Protein AF-A0A7V0UCJ6-F1 (afdb_monomer)

Solvent-accessible surface area (backbone atoms only — not comparable to full-atom values): 18592 Å² total; per-residue (Å²): 114,66,75,56,53,54,52,49,56,52,47,56,52,48,52,54,54,54,51,64,73,69,59,78,95,81,70,98,73,74,74,57,65,63,52,56,54,50,56,52,50,54,50,54,54,49,58,62,49,56,66,56,53,64,54,56,59,54,64,61,62,73,74,74,85,83,87,88,89,84,84,88,84,89,79,98,82,85,77,78,90,63,94,72,80,76,75,73,81,72,72,75,58,60,76,56,47,54,71,71,66,71,61,54,71,60,28,54,54,46,25,54,48,26,44,49,33,13,51,49,46,47,54,29,58,66,38,85,60,50,24,63,53,42,74,57,59,72,53,38,43,28,45,33,31,21,56,61,20,36,37,42,26,65,59,51,25,42,37,41,31,52,31,40,32,31,29,42,51,97,87,66,48,77,39,41,66,26,32,28,36,39,40,32,48,36,82,40,92,52,73,50,76,48,71,43,37,40,37,38,40,26,54,20,66,63,33,53,52,32,42,55,68,42,43,32,35,26,59,74,66,22,46,66,37,60,43,77,60,44,96,65,67,76,71,52,69,67,60,60,56,67,24,14,24,32,34,39,30,67,90,70,20,57,44,80,78,76,66,56,42,51,26,32,38,33,57,28,41,68,56,31,22,46,54,67,75,43,97,51,55,30,32,49,26,58,73,70,44,77,50,81,75,44,89,42,48,40,53,32,53,51,30,52,50,53,50,43,52,52,30,50,52,53,50,52,53,48,54,52,49,53,53,52,51,53,51,52,52,53,54,66,72,67,63,130

Nearest PDB structures (foldseek):
  6p7l-assembly2_C  TM=3.429E-01  e=2.044E+00  Streptomyces sp. CM020
  2ich-assembly2_B  TM=2.416E-01  e=7.904E+00  Nitrosomonas europaea

pLDDT: mean 71.1, std 20.83, range [28.56, 97.88]

Foldseek 3Di:
DLVVVLVVVLVVLVVQLVVLVPDPDDDPDRPPSNVVSVVVNVVSVVVSVVVVVVVVVVVVVVPPDDDDDDDDDDDDDDDDDDPPPPPPPPPVPPPVCCVVVPQPPLLVVLLVQLLQQLVLLLLLLPDQFQHDALVLLLLFQKKKKFAFWKWADDQKIKIKTKIWMWGADPVRATFFIFIKIKIFIDGDPDHDMDTWMKMKGFREPQQLVCVLVFKGADQPSFPEEFDDGGPPPVPDPPVVNRRRMYMATSPPRTDPPPDSHGMMMGTDQVSVCSNQVDNDTRSCRRPPVPGDHDSSNVSNSVSSVVSNVVSVVVVVVVVVVVVVVVVVVVVVVPDD

Secondary structure (DSSP, 8-state):
-HHHHHHHHHHHHHHHHHHHTTS---SS-TTHHHHHHHHHHHHHHHHHHHHHHHHHHHHHHTTS------------------TTSSSSSSSTHHHHHHHHTT--HHHHHHHHHHHHHHHHHHHHHH-TTTS--HHHHHT-SEEEEEEEEEEEEESEEEEEEEEEEEEB-TTSPBPPPEEEEEEEEEE-S--EEEEEEEEEEE--HHHHHHHHTTEEEBTTTB-EEEPP-STTTTS-HHHHHHSSEEEEETTTBS--S---TTEEEEE-HHHHHHHHSS---HHHHHHH--S---TTTHHHHHHHHHHHHHHHHHHHHHHHHHHHHHHHHHHHTS--

Sequence (336 aa):
MYRRICKSKLSVLTVVLLFCLFVPAATAGDSKCGEEAKAKKDKVAKDCAAMKEDKKDEEAAEAKEKRAPVDADEDIRRGKPSEAEIVAEEVVIEETIVRKLAIPEKAVTEASRARRAAMIIDEATNIRETGIPEDLLNKAKAVAVFPGSTRAAFIWGARWGKGLVSRRDEAGKWLPPSYVNLGGGNFGFQIGVESTDLILVFTGDKAVNALLNGQLTLGGDAAAVAGPVGRYAQIGTDWLLRSGVVAYSRSRGLFAGVALNGAVITIDDSSNRDAYSRHVHGDDILKDAMVDSNIVVQPFLDALNDATQRSQAGAQAKDAADNAADNAAVDANTAP

Radius of gyration: 28.42 Å; Cα contacts (8 Å, |Δi|>4): 502; chains: 1; bounding box: 92×62×76 Å

Mean predicted aligned error: 16.93 Å

Structure (mmCIF, N/CA/C/O backbone):
data_AF-A0A7V0UCJ6-F1
#
_entry.id   AF-A0A7V0UCJ6-F1
#
loop_
_atom_site.group_PDB
_atom_site.id
_atom_site.type_symbol
_atom_site.label_atom_id
_atom_site.label_alt_id
_atom_site.label_comp_id
_atom_site.label_asym_id
_atom_site.label_entity_id
_atom_site.label_seq_id
_atom_site.pdbx_PDB_ins_code
_atom_site.Cartn_x
_atom_site.Cartn_y
_atom_site.Cartn_z
_atom_site.occupancy
_atom_site.B_iso_or_equiv
_atom_site.auth_seq_id
_atom_site.auth_comp_id
_atom_site.auth_asym_id
_atom_site.auth_atom_id
_atom_site.pdbx_PDB_model_num
ATOM 1 N N . MET A 1 1 ? 35.917 -4.597 -4.218 1.00 43.78 1 MET A N 1
ATOM 2 C CA . MET A 1 1 ? 34.895 -3.543 -4.020 1.00 43.78 1 MET A CA 1
ATOM 3 C C . MET A 1 1 ? 35.287 -2.165 -4.600 1.00 43.78 1 MET A C 1
ATOM 5 O O . MET A 1 1 ? 34.634 -1.702 -5.529 1.00 43.78 1 MET A O 1
ATOM 9 N N . TYR A 1 2 ? 36.393 -1.534 -4.178 1.00 43.69 2 TYR A N 1
ATOM 10 C CA . TYR A 1 2 ? 36.747 -0.134 -4.525 1.00 43.69 2 TYR A CA 1
ATOM 11 C C . TYR A 1 2 ? 36.938 0.195 -6.017 1.00 43.69 2 TYR A C 1
ATOM 13 O O . TYR A 1 2 ? 36.454 1.219 -6.502 1.00 43.69 2 TYR A O 1
ATOM 21 N N . ARG A 1 3 ? 37.554 -0.704 -6.800 1.00 43.75 3 ARG A N 1
ATOM 22 C CA . ARG A 1 3 ? 37.705 -0.524 -8.260 1.00 43.75 3 ARG A CA 1
ATOM 23 C C . ARG A 1 3 ? 36.356 -0.438 -8.989 1.00 43.75 3 ARG A C 1
ATOM 25 O O . ARG A 1 3 ? 36.292 0.193 -10.037 1.00 43.75 3 ARG A O 1
ATOM 32 N N . ARG A 1 4 ? 35.286 -1.041 -8.446 1.00 47.44 4 ARG A N 1
ATOM 33 C CA . ARG A 1 4 ? 33.922 -0.967 -9.005 1.00 47.44 4 ARG A CA 1
ATOM 34 C C . ARG A 1 4 ? 33.200 0.316 -8.588 1.00 47.44 4 ARG A C 1
ATOM 36 O O . ARG A 1 4 ? 32.543 0.917 -9.430 1.00 47.44 4 ARG A O 1
ATOM 43 N N . ILE A 1 5 ? 33.401 0.788 -7.355 1.00 48.09 5 ILE A N 1
ATOM 44 C CA . ILE A 1 5 ? 32.829 2.053 -6.858 1.00 48.09 5 ILE A CA 1
ATOM 45 C C . ILE A 1 5 ? 33.415 3.252 -7.620 1.00 48.09 5 ILE A C 1
ATOM 47 O O . ILE A 1 5 ? 32.655 4.087 -8.109 1.00 48.09 5 ILE A O 1
ATOM 51 N N . CYS A 1 6 ? 34.740 3.301 -7.822 1.00 45.88 6 CYS A N 1
ATOM 52 C CA . CYS A 1 6 ? 35.359 4.364 -8.626 1.00 45.88 6 CYS A CA 1
ATOM 53 C C . CYS A 1 6 ? 34.898 4.306 -10.091 1.00 45.88 6 CYS A C 1
ATOM 55 O O . CYS A 1 6 ? 34.577 5.339 -10.666 1.00 45.88 6 CYS A O 1
ATOM 57 N N . LYS A 1 7 ? 34.797 3.114 -10.698 1.00 51.16 7 LYS A N 1
ATOM 58 C CA . LYS A 1 7 ? 34.399 2.963 -12.112 1.00 51.16 7 LYS A CA 1
ATOM 59 C C . LYS A 1 7 ? 32.921 3.311 -12.353 1.00 51.16 7 LYS A C 1
ATOM 61 O O . LYS A 1 7 ? 32.597 3.877 -13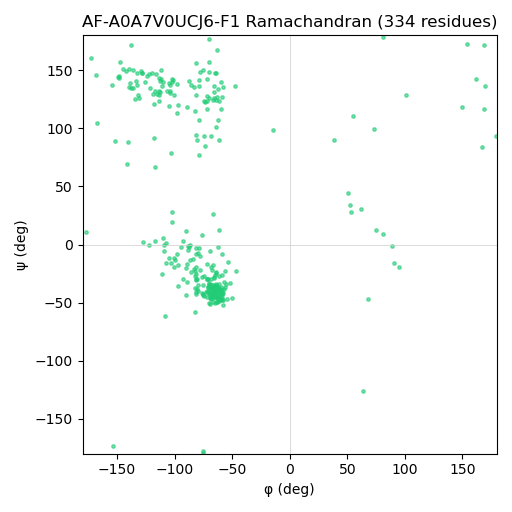.395 1.00 51.16 7 LYS A O 1
ATOM 66 N N . SER A 1 8 ? 32.055 3.036 -11.374 1.00 44.97 8 SER A N 1
ATOM 67 C CA . SER A 1 8 ? 30.639 3.427 -11.383 1.00 44.97 8 SER A CA 1
ATOM 68 C C . SER A 1 8 ? 30.470 4.943 -11.226 1.00 44.97 8 SER A C 1
ATOM 70 O O . SER A 1 8 ? 29.865 5.580 -12.086 1.00 44.97 8 SER A O 1
ATOM 72 N N . LYS A 1 9 ? 31.113 5.560 -10.220 1.00 50.16 9 LYS A N 1
ATOM 73 C CA . LYS A 1 9 ? 31.056 7.020 -10.019 1.00 50.16 9 LYS A CA 1
ATOM 74 C C . LYS A 1 9 ? 31.622 7.802 -11.212 1.00 50.16 9 LYS A C 1
ATOM 76 O O . LYS A 1 9 ? 31.038 8.809 -11.602 1.00 50.16 9 LYS A O 1
ATOM 81 N N . LEU A 1 10 ? 32.700 7.318 -11.839 1.00 53.66 10 LEU A N 1
ATOM 82 C CA . LEU A 1 10 ? 33.272 7.950 -13.034 1.00 53.66 10 LEU A CA 1
ATOM 83 C C . LEU A 1 10 ? 32.374 7.796 -14.271 1.00 53.66 10 LEU A C 1
ATOM 85 O O . LEU A 1 10 ? 32.315 8.712 -15.088 1.00 53.66 10 LEU A O 1
ATOM 89 N N . SER A 1 11 ? 31.661 6.672 -14.403 1.00 50.16 11 SER A N 1
ATOM 90 C CA . SER A 1 11 ? 30.726 6.449 -15.517 1.00 50.16 11 SER A CA 1
ATOM 91 C C . SER A 1 11 ? 29.505 7.358 -15.409 1.00 50.16 11 SER A C 1
ATOM 93 O O . SER A 1 11 ? 29.172 8.030 -16.379 1.00 50.16 11 SER A O 1
ATOM 95 N N . VAL A 1 12 ? 28.900 7.470 -14.221 1.00 48.78 12 VAL A N 1
ATOM 96 C CA . VAL A 1 12 ? 27.753 8.367 -13.980 1.00 48.78 12 VAL A CA 1
ATOM 97 C C . VAL A 1 12 ? 28.132 9.823 -14.256 1.00 48.78 12 VAL A C 1
ATOM 99 O O . VAL A 1 12 ? 27.402 10.540 -14.932 1.00 48.78 12 VAL A O 1
ATOM 102 N N . LEU A 1 13 ? 29.317 10.249 -13.817 1.00 50.31 13 LEU A N 1
ATOM 103 C CA . LEU A 1 13 ? 29.779 11.618 -14.038 1.00 50.31 13 LEU A CA 1
ATOM 104 C C . LEU A 1 13 ? 30.146 11.897 -15.506 1.00 50.31 13 LEU A C 1
ATOM 106 O O . LEU A 1 13 ? 29.987 13.018 -15.981 1.00 50.31 13 LEU A O 1
ATOM 110 N N . THR A 1 14 ? 30.594 10.877 -16.244 1.00 51.72 14 THR A N 1
ATOM 111 C CA . THR A 1 14 ? 30.854 10.980 -17.689 1.00 51.72 14 THR A CA 1
ATOM 112 C C . THR A 1 14 ? 29.552 11.104 -18.479 1.00 51.72 14 THR A C 1
ATOM 114 O O . THR A 1 14 ? 29.507 11.875 -19.430 1.00 51.72 14 THR A O 1
ATOM 117 N N . VAL A 1 15 ? 28.479 10.430 -18.050 1.00 51.50 15 VAL A N 1
ATOM 118 C CA . VAL A 1 15 ? 27.135 10.569 -18.638 1.00 51.50 15 VAL A CA 1
ATOM 119 C C . VAL A 1 15 ? 26.554 11.962 -18.375 1.00 51.50 15 VAL A C 1
ATOM 121 O O . VAL A 1 15 ? 26.016 12.566 -19.294 1.00 51.50 15 VAL A O 1
ATOM 124 N N . VAL A 1 16 ? 26.733 12.519 -17.171 1.00 48.59 16 VAL A N 1
ATOM 125 C CA . VAL A 1 16 ? 26.307 13.896 -16.840 1.00 48.59 16 VAL A CA 1
ATOM 126 C C . VAL A 1 16 ? 27.055 14.940 -17.682 1.00 48.59 16 VAL A C 1
ATOM 128 O O . VAL A 1 16 ? 26.439 15.869 -18.197 1.00 48.59 16 VAL A O 1
ATOM 131 N N . LEU A 1 17 ? 28.364 14.758 -17.891 1.00 53.34 17 LEU A N 1
ATOM 132 C CA . LEU A 1 17 ? 29.171 15.606 -18.781 1.00 53.34 17 LEU A CA 1
ATOM 133 C C . LEU A 1 17 ? 28.753 15.483 -20.252 1.00 53.34 17 LEU A C 1
ATOM 135 O O . LEU A 1 17 ? 28.713 16.490 -20.951 1.00 53.34 17 LEU A O 1
ATOM 139 N N . LEU A 1 18 ? 28.408 14.276 -20.714 1.00 51.91 18 LEU A N 1
ATOM 140 C CA . LEU A 1 18 ? 27.882 14.065 -22.066 1.00 51.91 18 LEU A CA 1
ATOM 141 C C . LEU A 1 18 ? 26.520 14.746 -22.255 1.00 51.91 18 LEU A C 1
ATOM 143 O O . LEU A 1 18 ? 26.256 15.304 -23.313 1.00 51.91 18 LEU A O 1
ATOM 147 N N . PHE A 1 19 ? 25.677 14.731 -21.219 1.00 47.88 19 PHE A N 1
ATOM 148 C CA . PHE A 1 19 ? 24.368 15.380 -21.226 1.00 47.88 19 PHE A CA 1
ATOM 149 C C . PHE A 1 19 ? 24.496 16.907 -21.316 1.00 47.88 19 PHE A C 1
ATOM 151 O O . PHE A 1 19 ? 23.769 17.535 -22.077 1.00 47.88 19 PHE A O 1
ATOM 158 N N . CYS A 1 20 ? 25.484 17.498 -20.635 1.00 48.72 20 CYS A N 1
ATOM 159 C CA . CYS A 1 20 ? 25.782 18.934 -20.729 1.00 48.72 20 CYS A CA 1
ATOM 160 C C . CYS A 1 20 ? 26.241 19.369 -22.133 1.00 48.72 20 CYS A C 1
ATOM 162 O O . CYS A 1 20 ? 26.080 20.529 -22.490 1.00 48.72 20 CYS A O 1
ATOM 164 N N . LEU A 1 21 ? 26.798 18.455 -22.937 1.00 50.38 21 LEU A N 1
ATOM 165 C CA . LEU A 1 21 ? 27.220 18.730 -24.318 1.00 50.38 21 LEU A CA 1
ATOM 166 C C . LEU A 1 21 ? 26.073 18.621 -25.339 1.00 50.38 21 LEU A C 1
ATOM 168 O O . LEU A 1 21 ? 26.244 19.039 -26.480 1.00 50.38 21 LEU A O 1
ATOM 172 N N . PHE A 1 22 ? 24.924 18.061 -24.944 1.00 49.31 22 PHE A N 1
ATOM 173 C CA . PHE A 1 22 ? 23.764 17.824 -25.815 1.00 49.31 22 PHE A CA 1
ATOM 174 C C . PHE A 1 22 ? 22.564 18.739 -25.524 1.00 49.31 22 PHE A C 1
ATOM 176 O O . PHE A 1 22 ? 21.553 18.644 -26.220 1.00 49.31 22 PHE A O 1
ATOM 183 N N . VAL A 1 23 ? 22.658 19.640 -24.539 1.00 46.41 23 VAL A N 1
ATOM 184 C CA . VAL A 1 23 ? 21.648 20.685 -24.314 1.00 46.41 23 VAL A CA 1
ATOM 185 C C . VAL A 1 23 ? 21.934 21.853 -25.270 1.00 46.41 23 VAL A C 1
ATOM 187 O O . VAL A 1 23 ? 22.992 22.474 -25.161 1.00 46.41 23 VAL A O 1
ATOM 190 N N . PRO A 1 24 ? 21.047 22.159 -26.238 1.00 40.94 24 PRO A N 1
ATOM 191 C CA . PRO A 1 24 ? 21.245 23.284 -27.142 1.00 40.94 24 PRO A CA 1
ATOM 192 C C . PRO A 1 24 ? 21.186 24.607 -26.373 1.00 40.94 24 PRO A C 1
ATOM 194 O O . PRO A 1 24 ? 20.258 24.853 -25.604 1.00 40.94 24 PRO A O 1
ATOM 197 N N . ALA A 1 25 ? 22.187 25.456 -26.614 1.00 47.81 25 ALA A N 1
ATOM 198 C CA . ALA A 1 25 ? 22.348 26.778 -26.023 1.00 47.81 25 ALA A CA 1
ATOM 199 C C . ALA A 1 25 ? 21.174 27.700 -26.392 1.00 47.81 25 ALA A C 1
ATOM 201 O O . ALA A 1 25 ? 21.195 28.403 -27.401 1.00 47.81 25 ALA A O 1
ATOM 202 N N . ALA A 1 26 ? 20.138 27.697 -25.565 1.00 45.53 26 ALA A N 1
ATOM 203 C CA . ALA A 1 26 ? 19.053 28.659 -25.624 1.00 45.53 26 ALA A CA 1
ATOM 204 C C . ALA A 1 26 ? 18.639 29.022 -24.198 1.00 45.53 26 ALA A C 1
ATOM 206 O O . ALA A 1 26 ? 17.599 28.606 -23.706 1.00 45.53 26 ALA A O 1
ATOM 207 N N . THR A 1 27 ? 19.516 29.738 -23.500 1.00 38.22 27 THR A N 1
ATOM 208 C CA . THR A 1 27 ? 19.249 30.940 -22.689 1.00 38.22 27 THR A CA 1
ATOM 209 C C . THR A 1 27 ? 20.513 31.249 -21.886 1.00 38.22 27 THR A C 1
ATOM 211 O O . THR A 1 27 ? 21.201 30.362 -21.398 1.00 38.22 27 THR A O 1
ATOM 214 N N . ALA A 1 28 ? 20.890 32.523 -21.825 1.00 42.62 28 ALA A N 1
ATOM 215 C CA . ALA A 1 28 ? 22.153 32.969 -21.255 1.00 42.62 28 ALA A CA 1
ATOM 216 C C . ALA A 1 28 ? 22.280 32.622 -19.754 1.00 42.62 28 ALA A C 1
ATOM 218 O O . ALA A 1 28 ? 21.654 33.260 -18.912 1.00 42.62 28 ALA A O 1
ATOM 219 N N . GLY A 1 29 ? 23.130 31.636 -19.437 1.00 51.00 29 GLY A N 1
ATOM 220 C CA . GLY A 1 29 ? 23.554 31.298 -18.069 1.00 51.00 29 GLY A CA 1
ATOM 221 C C . GLY A 1 29 ? 24.602 30.173 -17.936 1.00 51.00 29 GLY A C 1
ATOM 222 O O . GLY A 1 29 ? 24.865 29.723 -16.823 1.00 51.00 29 GLY A O 1
ATOM 223 N N . ASP A 1 30 ? 25.220 29.720 -19.035 1.00 50.44 30 ASP A N 1
ATOM 224 C CA . ASP A 1 30 ? 25.767 28.352 -19.156 1.00 50.44 30 ASP A CA 1
ATOM 225 C C . ASP A 1 30 ? 27.292 28.165 -19.001 1.00 50.44 30 ASP A C 1
ATOM 227 O O . ASP A 1 30 ? 27.827 27.121 -19.369 1.00 50.44 30 ASP A O 1
ATOM 231 N N . SER A 1 31 ? 28.041 29.096 -18.403 1.00 50.34 31 SER A N 1
ATOM 232 C CA . SER A 1 31 ? 29.461 28.816 -18.095 1.00 50.34 31 SER A CA 1
ATOM 233 C C . SER A 1 31 ? 29.667 28.012 -16.802 1.00 50.34 31 SER A C 1
ATOM 235 O O . SER A 1 31 ? 30.707 27.379 -16.633 1.00 50.34 31 SER A O 1
ATOM 237 N N . LYS A 1 32 ? 28.678 27.971 -15.894 1.00 51.75 32 LYS A N 1
ATOM 238 C CA . LYS A 1 32 ? 28.834 27.328 -14.573 1.00 51.75 32 LYS A CA 1
ATOM 239 C C . LYS A 1 32 ? 28.658 25.807 -14.570 1.00 51.75 32 LYS A C 1
ATOM 241 O O . LYS A 1 32 ? 29.294 25.130 -13.767 1.00 51.75 32 LYS A O 1
ATOM 246 N N . CYS A 1 33 ? 27.847 25.249 -15.471 1.00 45.44 33 CYS A N 1
ATOM 247 C CA . CYS A 1 33 ? 27.525 23.816 -15.454 1.00 45.44 33 CYS A CA 1
ATOM 248 C C . CYS A 1 33 ? 28.731 22.933 -15.843 1.00 45.44 33 CYS A C 1
ATOM 250 O O . CYS A 1 33 ? 28.986 21.899 -15.221 1.00 45.44 33 CYS A O 1
ATOM 252 N N . GLY A 1 34 ? 29.534 23.374 -16.818 1.00 50.50 34 GLY A N 1
ATOM 253 C CA . GLY A 1 34 ? 30.745 22.661 -17.240 1.00 50.50 34 GLY A CA 1
ATOM 254 C C . GLY A 1 34 ? 31.884 22.725 -16.218 1.00 50.50 34 GLY A C 1
ATOM 255 O O . GLY A 1 34 ? 32.604 21.742 -16.027 1.00 50.50 34 GLY A O 1
ATOM 256 N N . GLU A 1 35 ? 32.034 23.858 -15.529 1.00 56.31 35 GLU A N 1
ATOM 257 C CA . GLU A 1 35 ? 33.130 24.086 -14.582 1.00 56.31 35 GLU A CA 1
ATOM 258 C C . GLU A 1 35 ? 32.920 23.328 -13.261 1.00 56.31 35 GLU A C 1
ATOM 260 O O . GLU A 1 35 ? 33.832 22.643 -12.787 1.00 56.31 35 GLU A O 1
ATOM 265 N N . GLU A 1 36 ? 31.694 23.326 -12.724 1.00 53.09 36 GLU A N 1
ATOM 266 C CA . GLU A 1 36 ? 31.357 22.558 -11.519 1.00 53.09 36 GLU A CA 1
ATOM 267 C C . GLU A 1 36 ? 31.436 21.041 -11.749 1.00 53.09 36 GLU A C 1
ATOM 269 O O . GLU A 1 36 ? 31.912 20.300 -10.882 1.00 53.09 36 GLU A O 1
ATOM 274 N N . ALA A 1 37 ? 31.030 20.557 -12.929 1.00 53.31 37 ALA A N 1
ATOM 275 C CA . ALA A 1 37 ? 31.122 19.141 -13.280 1.00 53.31 37 ALA A CA 1
ATOM 276 C C . ALA A 1 37 ? 32.580 18.669 -13.425 1.00 53.31 37 ALA A C 1
ATOM 278 O O . ALA A 1 37 ? 32.923 17.560 -12.998 1.00 53.31 37 ALA A O 1
ATOM 279 N N . LYS A 1 38 ? 33.457 19.522 -13.974 1.00 54.66 38 LYS A N 1
ATOM 280 C CA . LYS A 1 38 ? 34.893 19.245 -14.112 1.00 54.66 38 LYS A CA 1
ATOM 281 C C . LYS A 1 38 ? 35.590 19.211 -12.747 1.00 54.66 38 LYS A C 1
ATOM 283 O O . LYS A 1 38 ? 36.269 18.232 -12.443 1.00 54.66 38 LYS A O 1
ATOM 288 N N . ALA A 1 39 ? 35.304 20.179 -11.872 1.00 67.75 39 ALA A N 1
ATOM 289 C CA . ALA A 1 39 ? 35.837 20.211 -10.507 1.00 67.75 39 ALA A CA 1
ATOM 290 C C . ALA A 1 39 ? 35.427 18.977 -9.677 1.00 67.75 39 ALA A C 1
ATOM 292 O O . ALA A 1 39 ? 36.237 18.404 -8.942 1.00 67.75 39 ALA A O 1
ATOM 293 N N . LYS A 1 40 ? 34.179 18.506 -9.826 1.00 53.28 40 LYS A N 1
ATOM 294 C CA . LYS A 1 40 ? 33.693 17.288 -9.151 1.00 53.28 40 LYS A CA 1
ATOM 295 C C . LYS A 1 40 ? 34.383 16.021 -9.662 1.00 53.28 40 LYS A C 1
ATOM 297 O O . LYS A 1 40 ? 34.632 15.110 -8.873 1.00 53.28 40 LYS A O 1
ATOM 302 N N . LYS A 1 41 ? 34.713 15.962 -10.958 1.00 59.19 41 LYS A N 1
ATOM 303 C CA . LYS A 1 41 ? 35.420 14.827 -11.574 1.00 59.19 41 LYS A CA 1
ATOM 304 C C . LYS A 1 41 ? 36.850 14.712 -11.068 1.00 59.19 41 LYS A C 1
ATOM 306 O O . LYS A 1 41 ? 37.272 13.616 -10.700 1.00 59.19 41 LYS A O 1
ATOM 311 N N . ASP A 1 42 ? 37.549 15.838 -10.984 1.00 65.81 42 ASP A N 1
ATOM 312 C CA . ASP A 1 42 ? 38.942 15.881 -10.543 1.00 65.81 42 ASP A CA 1
ATOM 313 C C . ASP A 1 42 ? 39.070 15.540 -9.052 1.00 65.81 42 ASP A C 1
ATOM 315 O O . ASP A 1 42 ? 39.962 14.784 -8.666 1.00 65.81 42 ASP A O 1
ATOM 319 N N . LYS A 1 43 ? 38.117 15.985 -8.218 1.00 58.25 43 LYS A N 1
ATOM 320 C CA . LYS A 1 43 ? 38.051 15.604 -6.798 1.00 58.25 43 LYS A CA 1
ATOM 321 C C . LYS A 1 43 ? 37.858 14.095 -6.610 1.00 58.25 43 LYS A C 1
ATOM 323 O O . LYS A 1 43 ? 38.625 13.462 -5.895 1.00 58.25 43 LYS A O 1
ATOM 328 N N . VAL A 1 44 ? 36.896 13.497 -7.318 1.00 51.22 44 VAL A N 1
ATOM 329 C CA . VAL A 1 44 ? 36.631 12.048 -7.240 1.00 51.22 44 VAL A CA 1
ATOM 330 C C . VAL A 1 44 ? 37.812 11.223 -7.765 1.00 51.22 44 VAL A C 1
ATOM 332 O O . VAL A 1 44 ? 38.106 10.158 -7.224 1.00 51.22 44 VAL A O 1
ATOM 335 N N . ALA A 1 45 ? 38.521 11.702 -8.791 1.00 63.47 45 ALA A N 1
ATOM 336 C CA . ALA A 1 45 ? 39.726 11.044 -9.289 1.00 63.47 45 ALA A CA 1
ATOM 337 C C . ALA A 1 45 ? 40.877 11.082 -8.268 1.00 63.47 45 ALA A C 1
ATOM 339 O O . ALA A 1 45 ? 41.576 10.080 -8.110 1.00 63.47 45 ALA A O 1
ATOM 340 N N . LYS A 1 46 ? 41.037 12.203 -7.553 1.00 61.84 46 LYS A N 1
ATOM 341 C CA . LYS A 1 46 ? 42.072 12.399 -6.530 1.00 61.84 46 LYS A CA 1
ATOM 342 C C . LYS A 1 46 ? 41.811 11.557 -5.277 1.00 61.84 46 LYS A C 1
ATOM 344 O O . LYS A 1 46 ? 42.717 10.865 -4.819 1.00 61.84 46 LYS A O 1
ATOM 349 N N . ASP A 1 47 ? 40.562 11.500 -4.819 1.00 56.19 47 ASP A N 1
ATOM 350 C CA . ASP A 1 47 ? 40.145 10.652 -3.692 1.00 56.19 47 ASP A CA 1
ATOM 351 C C . ASP A 1 47 ? 40.327 9.152 -4.017 1.00 56.19 47 ASP A C 1
ATOM 353 O O . ASP A 1 47 ? 40.758 8.365 -3.179 1.00 56.19 47 ASP A O 1
ATOM 357 N N . CYS A 1 48 ? 40.082 8.746 -5.271 1.00 53.16 48 CYS A N 1
ATOM 358 C CA . CYS A 1 48 ? 40.336 7.379 -5.750 1.00 53.16 48 CYS A CA 1
ATOM 359 C C . CYS A 1 48 ? 41.833 7.038 -5.916 1.00 53.16 48 CYS A C 1
ATOM 361 O O . CYS A 1 48 ? 42.165 5.859 -6.085 1.00 53.16 48 CYS A O 1
ATOM 363 N N . ALA A 1 49 ? 42.721 8.037 -5.950 1.00 61.84 49 ALA A N 1
ATOM 364 C CA . ALA A 1 49 ? 44.167 7.848 -6.051 1.00 61.84 49 ALA A CA 1
ATOM 365 C C . ALA A 1 49 ? 44.819 7.733 -4.666 1.00 61.84 49 ALA A C 1
ATOM 367 O O . ALA A 1 49 ? 45.599 6.807 -4.470 1.00 61.84 49 ALA A O 1
ATOM 368 N N . ALA A 1 50 ? 44.427 8.580 -3.707 1.00 57.41 50 ALA A N 1
ATOM 369 C CA . ALA A 1 50 ? 44.936 8.545 -2.331 1.00 57.41 50 ALA A CA 1
ATOM 370 C C . ALA A 1 50 ? 44.683 7.186 -1.647 1.00 57.41 50 ALA A C 1
ATOM 372 O O . ALA A 1 50 ? 45.600 6.575 -1.115 1.00 57.41 50 ALA A O 1
ATOM 373 N N . MET A 1 51 ? 43.485 6.613 -1.813 1.00 53.31 51 MET A N 1
ATOM 374 C CA . MET A 1 51 ? 43.137 5.310 -1.219 1.00 53.31 51 MET A CA 1
ATOM 375 C C . MET A 1 51 ? 43.876 4.098 -1.825 1.00 53.31 51 MET A C 1
ATOM 377 O O . MET A 1 51 ? 43.680 2.967 -1.382 1.00 53.31 51 MET A O 1
ATOM 381 N N . LYS A 1 52 ? 44.664 4.282 -2.894 1.00 53.59 52 LYS A N 1
ATOM 382 C CA . LYS A 1 52 ? 45.512 3.212 -3.448 1.00 53.59 52 LYS A CA 1
ATOM 383 C C . LYS A 1 52 ? 46.902 3.181 -2.823 1.00 53.59 52 LYS A C 1
ATOM 385 O O . LYS A 1 52 ? 47.557 2.149 -2.954 1.00 53.59 52 LYS A O 1
ATOM 390 N N . GLU A 1 53 ? 47.342 4.276 -2.211 1.00 52.00 53 GLU A N 1
ATOM 391 C CA . GLU A 1 53 ? 48.642 4.344 -1.542 1.00 52.00 53 GLU A CA 1
ATOM 392 C C . GLU A 1 53 ? 48.547 3.734 -0.137 1.00 52.00 53 GLU A C 1
ATOM 394 O O . GLU A 1 53 ? 49.327 2.832 0.151 1.00 52.00 53 GLU A O 1
ATOM 399 N N . ASP A 1 54 ? 47.481 4.023 0.622 1.00 47.62 54 ASP A N 1
ATOM 400 C CA . ASP A 1 54 ? 47.244 3.456 1.967 1.00 47.62 54 ASP A CA 1
ATOM 401 C C . ASP A 1 54 ? 47.238 1.912 1.993 1.00 47.62 54 ASP A C 1
ATOM 403 O O . ASP A 1 54 ? 47.767 1.282 2.904 1.00 47.62 54 ASP A O 1
ATOM 407 N N . LYS A 1 55 ? 46.702 1.270 0.944 1.00 44.97 55 LYS A N 1
ATOM 408 C CA . LYS A 1 55 ? 46.677 -0.200 0.843 1.00 44.97 55 LYS A CA 1
ATOM 409 C C . LYS A 1 55 ? 48.062 -0.800 0.559 1.00 44.97 55 LYS A C 1
ATOM 411 O O . LYS A 1 55 ? 48.339 -1.944 0.917 1.00 44.97 55 LYS A O 1
ATOM 416 N N . LYS A 1 56 ? 48.924 -0.053 -0.133 1.00 41.38 56 LYS A N 1
ATOM 417 C CA . LYS A 1 56 ? 50.253 -0.533 -0.529 1.00 41.38 56 LYS A CA 1
ATOM 418 C C . LYS A 1 56 ? 51.213 -0.560 0.663 1.00 41.38 56 LYS A C 1
ATOM 420 O O . LYS A 1 56 ? 52.121 -1.389 0.677 1.00 41.38 56 LYS A O 1
ATOM 425 N N . ASP A 1 57 ? 50.967 0.295 1.651 1.00 44.09 57 ASP A N 1
ATOM 426 C CA . ASP A 1 57 ? 51.739 0.360 2.890 1.00 44.09 57 ASP A CA 1
ATOM 427 C C . ASP A 1 57 ? 51.304 -0.724 3.896 1.00 44.09 57 ASP A C 1
ATOM 429 O O . ASP A 1 57 ? 52.143 -1.268 4.614 1.00 44.09 57 ASP A O 1
ATOM 433 N N . GLU A 1 58 ? 50.032 -1.138 3.868 1.00 43.88 58 GLU A N 1
ATOM 434 C CA . GLU A 1 58 ? 49.494 -2.230 4.697 1.00 43.88 58 GLU A CA 1
ATOM 435 C C . GLU A 1 58 ? 49.915 -3.627 4.184 1.00 43.88 58 GLU A C 1
ATOM 437 O O . GLU A 1 58 ? 50.408 -4.449 4.955 1.00 43.88 58 GLU A O 1
ATOM 442 N N . GLU A 1 59 ? 49.873 -3.873 2.864 1.00 44.41 59 GLU A N 1
ATOM 443 C CA . GLU A 1 59 ? 50.362 -5.134 2.259 1.00 44.41 59 GLU A CA 1
ATOM 444 C C . GLU A 1 59 ? 51.900 -5.296 2.351 1.00 44.41 59 GLU A C 1
ATOM 446 O O . GLU A 1 59 ? 52.417 -6.412 2.255 1.00 44.41 59 GLU A O 1
ATOM 451 N N . ALA A 1 60 ? 52.657 -4.210 2.563 1.00 43.03 60 ALA A N 1
ATOM 452 C CA . ALA A 1 60 ? 54.109 -4.259 2.762 1.00 43.03 60 ALA A CA 1
ATOM 453 C C . ALA A 1 60 ? 54.520 -4.576 4.216 1.00 43.03 60 ALA A C 1
ATOM 455 O O . ALA A 1 60 ? 55.642 -5.043 4.440 1.00 43.03 60 ALA A O 1
ATOM 456 N N . ALA A 1 61 ? 53.628 -4.356 5.190 1.00 45.44 61 ALA A N 1
ATOM 457 C CA . ALA A 1 61 ? 53.870 -4.639 6.605 1.00 45.44 61 ALA A CA 1
ATOM 458 C C . ALA A 1 61 ? 53.685 -6.131 6.949 1.00 45.44 61 ALA A C 1
ATOM 460 O O . ALA A 1 61 ? 54.467 -6.682 7.723 1.00 45.44 61 ALA A O 1
ATOM 461 N N . GLU A 1 62 ? 52.743 -6.826 6.301 1.00 46.50 62 GLU A N 1
ATOM 462 C CA . GLU A 1 62 ? 52.454 -8.251 6.561 1.00 46.50 62 GLU A CA 1
ATOM 463 C C . GLU A 1 62 ? 53.460 -9.240 5.933 1.00 46.50 62 GLU A C 1
ATOM 465 O O . GLU A 1 62 ? 53.460 -10.431 6.249 1.00 46.50 62 GLU A O 1
ATOM 470 N N . ALA A 1 63 ? 54.370 -8.781 5.069 1.00 43.09 63 ALA A N 1
ATOM 471 C CA . ALA A 1 63 ? 55.307 -9.657 4.359 1.00 43.09 63 ALA A CA 1
ATOM 472 C C . ALA A 1 63 ? 56.618 -9.973 5.119 1.00 43.09 63 ALA A C 1
ATOM 474 O O . ALA A 1 63 ? 57.464 -10.691 4.580 1.00 43.09 63 ALA A O 1
ATOM 475 N N . LYS A 1 64 ? 56.832 -9.455 6.341 1.00 47.12 64 LYS A N 1
ATOM 476 C CA . LYS A 1 64 ? 58.126 -9.575 7.054 1.00 47.12 64 LYS A CA 1
ATOM 477 C C . LYS A 1 64 ? 58.177 -10.506 8.270 1.00 47.12 64 LYS A C 1
ATOM 479 O O . LYS A 1 64 ? 59.282 -10.761 8.741 1.00 47.12 64 LYS A O 1
ATOM 484 N N . GLU A 1 65 ? 57.075 -11.093 8.731 1.00 42.47 65 GLU A N 1
ATOM 485 C CA . GLU A 1 65 ? 57.085 -11.907 9.961 1.00 42.47 65 GLU A CA 1
ATOM 486 C C . GLU A 1 65 ? 56.721 -13.380 9.718 1.00 42.47 65 GLU A C 1
ATOM 488 O O . GLU A 1 65 ? 55.688 -13.883 10.146 1.00 42.47 65 GLU A O 1
ATOM 493 N N . LYS A 1 66 ? 57.592 -14.106 9.003 1.00 43.59 66 LYS A N 1
ATOM 494 C CA . LYS A 1 66 ? 57.585 -15.581 8.974 1.00 43.59 66 LYS A CA 1
ATOM 495 C C . LYS A 1 66 ? 59.010 -16.138 8.986 1.00 43.59 66 LYS A C 1
ATOM 497 O O . LYS A 1 66 ? 59.579 -16.398 7.926 1.00 43.59 66 LYS A O 1
ATOM 502 N N . ARG A 1 67 ? 59.586 -16.353 10.180 1.00 32.91 67 ARG A N 1
ATOM 503 C CA . ARG A 1 67 ? 60.697 -17.308 10.395 1.00 32.91 67 ARG A CA 1
ATOM 504 C C . ARG A 1 67 ? 60.969 -17.595 11.882 1.00 32.91 67 ARG A C 1
ATOM 506 O O . ARG A 1 67 ? 61.605 -16.781 12.535 1.00 32.91 67 ARG A O 1
ATOM 513 N N . ALA A 1 68 ?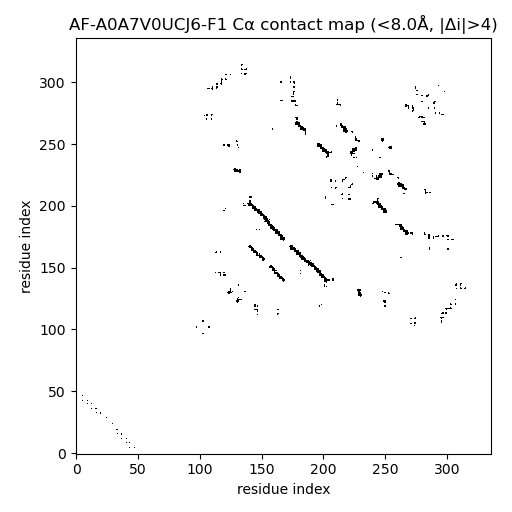 60.548 -18.768 12.365 1.00 32.56 68 ALA A N 1
ATOM 514 C CA . ALA A 1 68 ? 61.348 -19.773 13.102 1.00 32.56 68 ALA A CA 1
ATOM 515 C C . ALA A 1 68 ? 60.427 -20.756 13.877 1.00 32.56 68 ALA A C 1
ATOM 517 O O . ALA A 1 68 ? 59.401 -20.311 14.385 1.00 32.56 68 ALA A O 1
ATOM 518 N N . PRO A 1 69 ? 60.756 -22.062 13.971 1.00 45.31 69 PRO A N 1
ATOM 519 C CA . PRO A 1 69 ? 59.940 -23.071 14.657 1.00 45.31 69 PRO A CA 1
ATOM 520 C C . PRO A 1 69 ? 60.499 -23.423 16.049 1.00 45.31 69 PRO A C 1
ATOM 522 O O . PRO A 1 69 ? 61.716 -23.529 16.181 1.00 45.31 69 PRO A O 1
ATOM 525 N N . VAL A 1 70 ? 59.641 -23.664 17.050 1.00 33.62 70 VAL A N 1
ATOM 526 C CA . VAL A 1 70 ? 59.966 -24.440 18.268 1.00 33.62 70 VAL A CA 1
ATOM 527 C C . VAL A 1 70 ? 58.707 -25.174 18.749 1.00 33.62 70 VAL A C 1
ATOM 529 O O . VAL A 1 70 ? 57.589 -24.701 18.557 1.00 33.62 70 VAL A O 1
ATOM 532 N N . ASP A 1 71 ? 58.955 -26.361 19.287 1.00 28.56 71 ASP A N 1
ATOM 533 C CA . ASP A 1 71 ? 58.080 -27.503 19.513 1.00 28.56 71 ASP A CA 1
ATOM 534 C C . ASP A 1 71 ? 57.004 -27.359 20.606 1.00 28.56 71 ASP A C 1
ATOM 536 O O . ASP A 1 71 ? 56.873 -26.348 21.289 1.00 28.56 71 ASP A O 1
ATOM 540 N N . ALA A 1 72 ? 56.213 -28.428 20.695 1.00 37.44 72 ALA A N 1
ATOM 541 C CA . ALA A 1 72 ? 54.998 -28.626 21.465 1.00 37.44 72 ALA A CA 1
ATOM 542 C C . ALA A 1 72 ? 55.127 -28.567 23.002 1.00 37.44 72 ALA A C 1
ATOM 544 O O . ALA A 1 72 ? 56.200 -28.747 23.572 1.00 37.44 72 ALA A O 1
ATOM 545 N N . ASP A 1 73 ? 53.929 -28.487 23.589 1.00 32.12 73 ASP A N 1
ATOM 546 C CA . ASP A 1 73 ? 53.480 -28.812 24.948 1.00 32.12 73 ASP A CA 1
ATOM 547 C C . ASP A 1 73 ? 53.290 -27.669 25.968 1.00 32.12 73 ASP A C 1
ATOM 549 O O . ASP A 1 73 ? 54.171 -26.858 26.224 1.00 32.12 73 ASP A O 1
ATOM 553 N N . GLU A 1 74 ? 52.087 -27.708 26.563 1.00 37.75 74 GLU A N 1
ATOM 554 C CA . GLU A 1 74 ? 51.672 -27.133 27.853 1.00 37.75 74 GLU A CA 1
ATOM 555 C C . GLU A 1 74 ? 51.491 -25.598 27.982 1.00 37.75 74 GLU A C 1
ATOM 557 O O . GLU A 1 74 ? 52.438 -24.858 28.203 1.00 37.75 74 GLU A O 1
ATOM 562 N N . ASP A 1 75 ? 50.235 -25.113 27.910 1.00 29.70 75 ASP A N 1
ATOM 563 C CA . ASP A 1 75 ? 49.659 -24.238 28.959 1.00 29.70 75 ASP A CA 1
ATOM 564 C C . ASP A 1 75 ? 48.210 -23.788 28.664 1.00 29.70 75 ASP A C 1
ATOM 566 O O . ASP A 1 75 ? 47.912 -22.743 28.077 1.00 29.70 75 ASP A O 1
ATOM 570 N N . ILE A 1 76 ? 47.259 -24.557 29.198 1.00 40.31 76 ILE A N 1
ATOM 571 C CA . ILE A 1 76 ? 45.933 -24.060 29.574 1.00 40.31 76 ILE A CA 1
ATOM 572 C C . ILE A 1 76 ? 46.144 -23.122 30.773 1.00 40.31 76 ILE A C 1
ATOM 574 O O . ILE A 1 76 ? 46.184 -23.613 31.897 1.00 40.31 76 ILE A O 1
ATOM 578 N N . ARG A 1 77 ? 46.299 -21.801 30.558 1.00 44.59 77 ARG A N 1
ATOM 579 C CA . ARG A 1 77 ? 45.968 -20.691 31.501 1.00 44.59 77 ARG A CA 1
ATOM 580 C C . ARG A 1 77 ? 46.568 -19.348 31.055 1.00 44.59 77 ARG A C 1
ATOM 582 O O . ARG A 1 77 ? 47.592 -18.909 31.563 1.00 44.59 77 ARG A O 1
ATOM 589 N N . ARG A 1 78 ? 45.860 -18.659 30.160 1.00 34.06 78 ARG A N 1
ATOM 590 C CA . ARG A 1 78 ? 45.812 -17.192 29.926 1.00 34.06 78 ARG A CA 1
ATOM 591 C C . ARG A 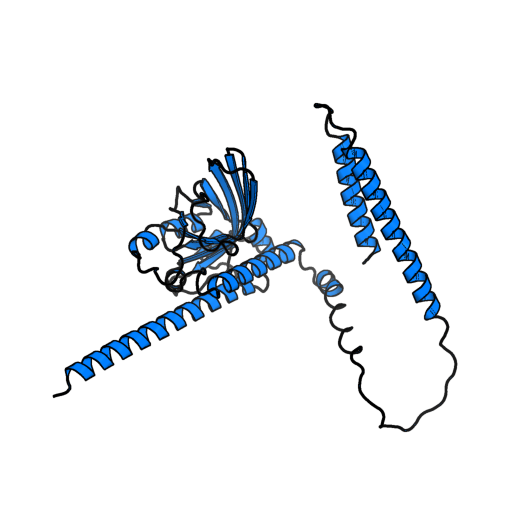1 78 ? 45.064 -17.061 28.599 1.00 34.06 78 ARG A C 1
ATOM 593 O O . ARG A 1 78 ? 45.507 -17.610 27.612 1.00 34.06 78 ARG A O 1
ATOM 600 N N . GLY A 1 79 ? 43.896 -16.466 28.458 1.00 31.59 79 GLY A N 1
ATOM 601 C CA . GLY A 1 79 ? 43.183 -15.475 29.233 1.00 31.59 79 GLY A CA 1
ATOM 602 C C . GLY A 1 79 ? 42.371 -14.712 28.188 1.00 31.59 79 GLY A C 1
ATOM 603 O O . GLY A 1 79 ? 42.977 -14.140 27.300 1.00 31.59 79 GLY A O 1
ATOM 604 N N . LYS A 1 80 ? 41.035 -14.743 28.300 1.00 32.59 80 LYS A N 1
ATOM 605 C CA . LYS A 1 80 ? 40.066 -13.828 27.663 1.00 32.59 80 LYS A CA 1
ATOM 606 C C . LYS A 1 80 ? 40.155 -13.682 26.119 1.00 32.59 80 LYS A C 1
ATOM 608 O O . LYS A 1 80 ? 41.065 -13.008 25.648 1.00 32.59 80 LYS A O 1
ATOM 613 N N . PRO A 1 81 ? 39.186 -14.182 25.321 1.00 32.69 81 PRO A N 1
ATOM 614 C CA . PRO A 1 81 ? 39.082 -13.719 23.939 1.00 32.69 81 PRO A CA 1
ATOM 615 C C . PRO A 1 81 ? 38.796 -12.210 23.956 1.00 32.69 81 PRO A C 1
ATOM 617 O O . PRO A 1 81 ? 37.876 -11.743 24.635 1.00 32.69 81 PRO A O 1
ATOM 620 N N . SER A 1 82 ? 39.659 -11.444 23.294 1.00 40.62 82 SER A N 1
ATOM 621 C CA . SER A 1 82 ? 39.478 -10.018 23.049 1.00 40.62 82 SER A CA 1
ATOM 622 C C . SER A 1 82 ? 38.344 -9.815 22.039 1.00 40.62 82 SER A C 1
ATOM 624 O O . SER A 1 82 ? 38.114 -10.647 21.164 1.00 40.62 82 SER A O 1
ATOM 626 N N . GLU A 1 83 ? 37.624 -8.700 22.168 1.00 41.81 83 GLU A N 1
ATOM 627 C CA . GLU A 1 83 ? 36.378 -8.346 21.459 1.00 41.81 83 GLU A CA 1
ATOM 628 C C . GLU A 1 83 ? 36.488 -8.227 19.917 1.00 41.81 83 GLU A C 1
ATOM 630 O O . GLU A 1 83 ? 35.568 -7.739 19.268 1.00 41.81 83 GLU A O 1
ATOM 635 N N . ALA A 1 84 ? 37.586 -8.677 19.304 1.00 36.38 84 ALA A N 1
ATOM 636 C CA . ALA A 1 84 ? 37.847 -8.561 17.870 1.00 36.38 84 ALA A CA 1
ATOM 637 C C . ALA A 1 84 ? 37.556 -9.842 17.059 1.00 36.38 84 ALA A C 1
ATOM 639 O O . ALA A 1 84 ? 37.457 -9.761 15.837 1.00 36.38 84 ALA A O 1
ATOM 640 N N . GLU A 1 85 ? 37.370 -11.006 17.692 1.00 38.12 85 GLU A N 1
ATOM 641 C CA . GLU A 1 85 ? 37.195 -12.283 16.968 1.00 38.12 85 GLU A CA 1
ATOM 642 C C . GLU A 1 85 ? 35.723 -12.656 16.677 1.00 38.12 85 GLU A C 1
ATOM 644 O O . GLU A 1 85 ? 35.458 -13.701 16.100 1.00 38.12 85 GLU A O 1
ATOM 649 N N . ILE A 1 86 ? 34.747 -11.800 17.023 1.00 34.00 86 ILE A N 1
ATOM 650 C CA . ILE A 1 86 ? 33.306 -12.075 16.798 1.00 34.00 86 ILE A CA 1
ATOM 651 C C . ILE A 1 86 ? 32.713 -11.280 15.614 1.00 34.00 86 ILE A C 1
ATOM 653 O O . ILE A 1 86 ? 31.631 -11.607 15.142 1.00 34.00 86 ILE A O 1
ATOM 657 N N . VAL A 1 87 ? 33.407 -10.282 15.050 1.00 34.25 87 VAL A N 1
ATOM 658 C CA . VAL A 1 87 ? 32.786 -9.362 14.059 1.00 34.25 87 VAL A CA 1
ATOM 659 C C . VAL A 1 87 ? 33.296 -9.534 12.618 1.00 34.25 87 VAL A C 1
ATOM 661 O O . VAL A 1 87 ? 32.912 -8.781 11.727 1.00 34.25 87 VAL A O 1
ATOM 664 N N . ALA A 1 88 ? 34.138 -10.534 12.342 1.00 33.47 88 ALA A N 1
ATOM 665 C CA . ALA A 1 88 ? 34.693 -10.753 10.999 1.00 33.47 88 ALA A CA 1
ATOM 666 C C . ALA A 1 88 ? 33.993 -11.863 10.190 1.00 33.47 88 ALA A C 1
ATOM 668 O O . ALA A 1 88 ? 34.201 -11.949 8.978 1.00 33.47 88 ALA A O 1
ATOM 669 N N . GLU A 1 89 ? 33.133 -12.678 10.810 1.00 35.91 89 GLU A N 1
ATOM 670 C CA . GLU A 1 89 ? 32.498 -13.823 10.135 1.00 35.91 89 GLU A CA 1
ATOM 671 C C . GLU A 1 89 ? 31.109 -13.521 9.533 1.00 35.91 89 GLU A C 1
ATOM 673 O O . GLU A 1 89 ? 30.544 -14.369 8.849 1.00 35.91 89 GLU A O 1
ATOM 678 N N . GLU A 1 90 ? 30.559 -12.307 9.681 1.00 34.41 90 GLU A N 1
ATOM 679 C CA . GLU A 1 90 ? 29.170 -12.038 9.255 1.00 34.41 90 GLU A CA 1
ATOM 680 C C . GLU A 1 90 ? 29.019 -11.325 7.890 1.00 34.41 90 GLU A C 1
ATOM 682 O O . GLU A 1 90 ? 27.977 -11.434 7.249 1.00 34.41 90 GLU A O 1
ATOM 687 N N . VAL A 1 91 ? 30.048 -10.646 7.358 1.00 34.34 91 VAL A N 1
ATOM 688 C CA . VAL A 1 91 ? 29.868 -9.749 6.182 1.00 34.34 91 VAL A CA 1
ATOM 689 C C . VAL A 1 91 ? 30.366 -10.334 4.846 1.00 34.34 91 VAL A C 1
ATOM 691 O O . VAL A 1 91 ? 29.971 -9.877 3.773 1.00 34.34 91 VAL A O 1
ATOM 694 N N . VAL A 1 92 ? 31.179 -11.398 4.849 1.00 35.53 92 VAL A N 1
ATOM 695 C CA . VAL A 1 92 ? 31.684 -12.023 3.598 1.00 35.53 92 VAL A CA 1
ATOM 696 C C . VAL A 1 92 ? 30.655 -12.980 2.959 1.00 35.53 92 VAL A C 1
ATOM 698 O O . VAL A 1 92 ? 30.814 -13.421 1.816 1.00 35.53 92 VAL A O 1
ATOM 701 N N . ILE A 1 93 ? 29.549 -13.254 3.656 1.00 37.22 93 ILE A N 1
ATOM 702 C CA . ILE A 1 93 ? 28.533 -14.225 3.240 1.00 37.22 93 ILE A CA 1
ATOM 703 C C . ILE A 1 93 ? 27.529 -13.623 2.221 1.00 37.22 93 ILE A C 1
ATOM 705 O O . ILE A 1 93 ? 27.003 -14.356 1.383 1.00 37.22 93 ILE A O 1
ATOM 709 N N . GLU A 1 94 ? 27.334 -12.297 2.154 1.00 45.16 94 GLU A N 1
ATOM 710 C CA . GLU A 1 94 ? 26.299 -11.698 1.281 1.00 45.16 94 GLU A CA 1
ATOM 711 C C . GLU A 1 94 ? 26.683 -11.538 -0.210 1.00 45.16 94 GLU A C 1
ATOM 713 O O . GLU A 1 94 ? 25.866 -11.837 -1.084 1.00 45.16 94 GLU A O 1
ATOM 718 N N . GLU A 1 95 ? 27.910 -11.133 -0.574 1.00 45.59 95 GLU A N 1
ATOM 719 C CA . GLU A 1 95 ? 28.231 -10.861 -1.998 1.00 45.59 95 GLU A CA 1
ATOM 720 C C . GLU A 1 95 ? 28.467 -12.134 -2.841 1.00 45.59 95 GLU A C 1
ATOM 722 O O . GLU A 1 95 ? 28.320 -12.112 -4.070 1.00 45.59 95 GLU A O 1
ATOM 727 N N . THR A 1 96 ? 28.802 -13.264 -2.210 1.00 39.06 96 THR A N 1
ATOM 728 C CA . THR A 1 96 ? 29.081 -14.525 -2.924 1.00 39.06 96 THR A CA 1
ATOM 729 C C . THR A 1 96 ? 27.816 -15.361 -3.137 1.00 39.06 96 THR A C 1
ATOM 731 O O . THR A 1 96 ? 27.688 -16.026 -4.168 1.00 39.06 96 THR A O 1
ATOM 734 N N . ILE A 1 97 ? 26.853 -15.294 -2.214 1.00 44.72 97 ILE A N 1
ATOM 735 C CA . ILE A 1 97 ? 25.605 -16.067 -2.271 1.00 44.72 97 ILE A CA 1
ATOM 736 C C . ILE A 1 97 ? 24.666 -15.534 -3.360 1.00 44.72 97 ILE A C 1
ATOM 738 O O . ILE A 1 97 ? 24.191 -16.315 -4.183 1.00 44.72 97 ILE A O 1
ATOM 742 N N . VAL A 1 98 ? 24.480 -14.213 -3.465 1.00 45.31 98 VAL A N 1
ATOM 743 C CA . VAL A 1 98 ? 23.586 -13.604 -4.474 1.00 45.31 98 VAL A CA 1
ATOM 744 C C . VAL A 1 98 ? 24.021 -13.946 -5.905 1.00 45.31 98 VAL A C 1
ATOM 746 O O . VAL A 1 98 ? 23.192 -14.207 -6.775 1.00 45.31 98 VAL A O 1
ATOM 749 N N . ARG A 1 99 ? 25.336 -14.014 -6.151 1.00 43.12 99 ARG A N 1
ATOM 750 C CA . ARG A 1 99 ? 25.900 -14.322 -7.474 1.00 43.12 99 ARG A CA 1
ATOM 751 C C . ARG A 1 99 ? 25.952 -15.821 -7.782 1.00 43.12 99 ARG A C 1
ATOM 753 O O . ARG A 1 99 ? 25.923 -16.182 -8.955 1.00 43.12 99 ARG A O 1
ATOM 760 N N . LYS A 1 100 ? 26.038 -16.681 -6.759 1.00 42.31 100 LYS A N 1
ATOM 761 C CA . LYS A 1 100 ? 26.023 -18.147 -6.909 1.00 42.31 100 LYS A CA 1
ATOM 762 C C . LYS A 1 100 ? 24.609 -18.739 -6.961 1.00 42.31 100 LYS A C 1
ATOM 764 O O . LYS A 1 100 ? 24.452 -19.802 -7.547 1.00 42.31 100 LYS A O 1
ATOM 769 N N . LEU A 1 101 ? 23.597 -18.059 -6.413 1.00 49.50 101 LEU A N 1
ATOM 770 C CA . LEU A 1 101 ? 22.206 -18.537 -6.375 1.00 49.50 101 LEU A CA 1
ATOM 771 C C . LEU A 1 101 ? 21.351 -18.157 -7.597 1.00 49.50 101 LEU A C 1
ATOM 773 O O . LEU A 1 101 ? 20.189 -18.543 -7.649 1.00 49.50 101 LEU A O 1
ATOM 777 N N . ALA A 1 102 ? 21.888 -17.419 -8.576 1.00 55.03 102 ALA A N 1
ATOM 778 C CA . ALA A 1 102 ? 21.141 -16.992 -9.769 1.00 55.03 102 ALA A CA 1
ATOM 779 C C . ALA A 1 102 ? 19.799 -16.288 -9.452 1.00 55.03 102 ALA A C 1
ATOM 781 O O . ALA A 1 102 ? 18.834 -16.412 -10.204 1.00 55.03 102 ALA A O 1
ATOM 782 N N . ILE A 1 103 ? 19.728 -15.534 -8.349 1.00 58.00 103 ILE A N 1
ATOM 783 C CA . ILE A 1 103 ? 18.532 -14.749 -8.023 1.00 58.00 103 ILE A CA 1
ATOM 784 C C . ILE A 1 103 ? 18.499 -13.543 -8.972 1.00 58.00 103 ILE A C 1
ATOM 786 O O . ILE A 1 103 ? 19.468 -12.776 -9.004 1.00 58.00 103 ILE A O 1
ATOM 790 N N . PRO A 1 104 ? 17.429 -13.347 -9.762 1.00 70.75 104 PRO A N 1
ATOM 791 C CA . PRO A 1 104 ? 17.361 -12.220 -10.680 1.00 70.75 104 PRO A CA 1
ATOM 792 C C . PRO A 1 104 ? 17.389 -10.898 -9.898 1.00 70.75 104 PRO A C 1
ATOM 794 O O . PRO A 1 104 ? 16.650 -10.719 -8.933 1.00 70.75 104 PRO A O 1
ATOM 797 N N . GLU A 1 105 ? 18.215 -9.941 -10.336 1.00 75.50 105 GLU A N 1
ATOM 798 C CA . GLU A 1 105 ? 18.370 -8.609 -9.711 1.00 75.50 105 GLU A CA 1
ATOM 799 C C . GLU A 1 105 ? 17.022 -7.893 -9.502 1.00 75.50 105 GLU A C 1
ATOM 801 O O . GLU A 1 105 ? 16.803 -7.193 -8.508 1.00 75.50 105 GLU A O 1
ATOM 806 N N . LYS A 1 106 ? 16.073 -8.130 -10.413 1.00 81.94 106 LYS A N 1
ATOM 807 C CA . LYS A 1 106 ? 14.711 -7.607 -10.309 1.00 81.94 106 LYS A CA 1
ATOM 808 C C . LYS A 1 106 ? 13.964 -8.177 -9.102 1.00 81.94 106 LYS A C 1
ATOM 810 O O . LYS A 1 106 ? 13.410 -7.396 -8.341 1.00 81.94 106 LYS A O 1
ATOM 815 N N . ALA A 1 107 ? 14.054 -9.481 -8.828 1.00 77.31 107 ALA A N 1
ATOM 816 C CA . ALA A 1 107 ? 13.446 -10.078 -7.634 1.00 77.31 107 ALA A CA 1
ATOM 817 C C . ALA A 1 107 ? 14.016 -9.492 -6.332 1.00 77.31 107 ALA A C 1
ATOM 819 O O . ALA A 1 107 ? 13.278 -9.308 -5.368 1.00 77.31 107 ALA A O 1
ATOM 820 N N . VAL A 1 108 ? 15.302 -9.121 -6.300 1.00 79.62 108 VAL A N 1
ATOM 821 C CA . VAL A 1 108 ? 15.906 -8.432 -5.141 1.00 79.62 108 VAL A CA 1
ATOM 822 C C . VAL A 1 108 ? 15.290 -7.040 -4.940 1.00 79.62 108 VAL A C 1
ATOM 824 O O . VAL A 1 108 ? 15.009 -6.626 -3.809 1.00 79.62 108 VAL A O 1
ATOM 827 N N . THR A 1 109 ? 15.035 -6.323 -6.036 1.00 88.06 109 THR A N 1
ATOM 828 C CA . THR A 1 109 ? 14.356 -5.018 -6.015 1.00 88.06 109 THR A CA 1
ATOM 829 C C . THR A 1 109 ? 12.916 -5.147 -5.517 1.00 88.06 109 THR A C 1
ATOM 831 O O . THR A 1 109 ? 12.482 -4.360 -4.668 1.00 88.06 109 THR A O 1
ATOM 834 N N . GLU A 1 110 ? 12.197 -6.161 -5.995 1.00 91.38 110 GLU A N 1
ATOM 835 C CA . GLU A 1 110 ? 10.832 -6.468 -5.572 1.00 91.38 110 GLU A CA 1
ATOM 836 C C . GLU A 1 110 ? 10.777 -6.867 -4.088 1.00 91.38 110 GLU A C 1
ATOM 838 O O . GLU A 1 110 ? 9.962 -6.318 -3.337 1.00 91.38 110 GLU A O 1
ATOM 843 N N . ALA A 1 111 ? 11.721 -7.690 -3.617 1.00 89.69 111 ALA A N 1
ATOM 844 C CA . ALA A 1 111 ? 11.844 -8.082 -2.210 1.00 89.69 111 ALA A CA 1
ATOM 845 C C . ALA A 1 111 ? 12.121 -6.876 -1.300 1.00 89.69 111 ALA A C 1
ATOM 847 O O . ALA A 1 111 ? 11.584 -6.758 -0.199 1.00 89.69 111 ALA A O 1
ATOM 848 N N . SER A 1 112 ? 12.955 -5.943 -1.764 1.00 91.56 112 SER A N 1
ATOM 849 C CA . SER A 1 112 ? 13.266 -4.710 -1.034 1.00 91.56 112 SER A CA 1
ATOM 850 C C . SER A 1 112 ? 12.059 -3.773 -0.946 1.00 91.56 112 SER A C 1
ATOM 852 O O . SER A 1 112 ? 11.937 -2.994 0.000 1.00 91.56 112 SER A O 1
ATOM 854 N N . ARG A 1 113 ? 11.159 -3.805 -1.935 1.00 96.12 113 ARG A N 1
ATOM 855 C CA . ARG A 1 113 ? 9.902 -3.048 -1.893 1.00 96.12 113 ARG A CA 1
ATOM 856 C C . ARG A 1 113 ? 8.903 -3.689 -0.934 1.00 96.12 113 ARG A C 1
ATOM 858 O O . ARG A 1 113 ? 8.337 -2.960 -0.127 1.00 96.12 113 ARG A O 1
ATOM 865 N N . ALA A 1 114 ? 8.758 -5.015 -0.967 1.00 96.00 114 ALA A N 1
ATOM 866 C CA . ALA A 1 114 ? 7.913 -5.763 -0.035 1.00 96.00 114 ALA A CA 1
ATOM 867 C C . ALA A 1 114 ? 8.336 -5.533 1.423 1.00 96.00 114 ALA A C 1
ATOM 869 O O . ALA A 1 114 ? 7.511 -5.150 2.247 1.00 96.00 114 ALA A O 1
ATOM 870 N N . ARG A 1 115 ? 9.640 -5.633 1.722 1.00 95.88 115 ARG A N 1
ATOM 871 C CA . ARG A 1 115 ? 10.188 -5.340 3.059 1.00 95.88 115 ARG A CA 1
ATOM 872 C C . ARG A 1 115 ? 9.941 -3.902 3.508 1.00 95.88 115 ARG A C 1
ATOM 874 O O . ARG A 1 115 ? 9.571 -3.669 4.651 1.00 95.88 115 ARG A O 1
ATOM 881 N N . ARG A 1 116 ? 10.110 -2.919 2.618 1.00 96.19 116 ARG A N 1
ATOM 882 C CA . ARG A 1 116 ? 9.799 -1.517 2.948 1.00 96.19 116 ARG A CA 1
ATOM 883 C C . ARG A 1 116 ? 8.317 -1.302 3.222 1.00 96.19 116 ARG A C 1
ATOM 885 O O . ARG A 1 116 ? 7.984 -0.586 4.157 1.00 96.19 116 ARG A O 1
ATOM 892 N N . ALA A 1 117 ? 7.447 -1.925 2.434 1.00 96.62 117 ALA A N 1
ATOM 893 C CA . ALA A 1 117 ? 6.009 -1.869 2.649 1.00 96.62 117 ALA A CA 1
ATOM 894 C C . ALA A 1 117 ? 5.597 -2.520 3.982 1.00 96.62 117 ALA A C 1
ATOM 896 O O . ALA A 1 117 ? 4.784 -1.942 4.694 1.00 96.62 117 ALA A O 1
ATOM 897 N N . ALA A 1 118 ? 6.215 -3.648 4.350 1.00 96.38 118 ALA A N 1
ATOM 898 C CA . ALA A 1 118 ? 6.036 -4.297 5.649 1.00 96.38 118 ALA A CA 1
ATOM 899 C C . ALA A 1 118 ? 6.395 -3.360 6.813 1.00 96.38 118 ALA A C 1
ATOM 901 O O . ALA A 1 118 ? 5.555 -3.085 7.662 1.00 96.38 118 ALA A O 1
ATOM 902 N N . MET A 1 119 ? 7.589 -2.753 6.776 1.00 93.75 119 MET A N 1
ATOM 903 C CA . MET A 1 119 ? 8.015 -1.784 7.797 1.00 93.75 119 MET A CA 1
ATOM 904 C C . MET A 1 119 ? 7.046 -0.602 7.928 1.00 93.75 119 MET A C 1
ATOM 906 O O . MET A 1 119 ? 6.782 -0.134 9.031 1.00 93.75 119 MET A O 1
ATOM 910 N N . ILE A 1 120 ? 6.500 -0.116 6.808 1.00 92.94 120 ILE A N 1
ATOM 911 C CA . ILE A 1 120 ? 5.512 0.970 6.810 1.00 92.94 120 ILE A CA 1
ATOM 912 C C . ILE A 1 120 ? 4.210 0.538 7.502 1.00 92.94 120 ILE A C 1
ATOM 914 O O . ILE A 1 120 ? 3.635 1.345 8.228 1.00 92.94 120 ILE A O 1
ATOM 918 N N . ILE A 1 121 ? 3.749 -0.701 7.297 1.00 92.62 121 ILE A N 1
ATOM 919 C CA . ILE A 1 121 ? 2.571 -1.252 7.989 1.00 92.62 121 ILE A CA 1
ATOM 920 C C . ILE A 1 121 ? 2.848 -1.359 9.486 1.00 92.62 121 ILE A C 1
ATOM 922 O O . ILE A 1 121 ? 2.057 -0.868 10.290 1.00 92.62 121 ILE A O 1
ATOM 926 N N . ASP A 1 122 ? 3.974 -1.952 9.872 1.00 90.88 122 ASP A N 1
ATOM 927 C CA . ASP A 1 122 ? 4.316 -2.123 11.283 1.00 90.88 122 ASP A CA 1
ATOM 928 C C . ASP A 1 122 ? 4.403 -0.779 12.003 1.00 90.88 122 ASP A C 1
ATOM 930 O O . ASP A 1 122 ? 3.806 -0.597 13.062 1.00 90.88 122 ASP A O 1
ATOM 934 N N . GLU A 1 123 ? 5.069 0.202 11.399 1.00 87.12 123 GLU A N 1
ATOM 935 C CA . GLU A 1 123 ? 5.166 1.549 11.953 1.00 87.12 123 GLU A CA 1
ATOM 936 C C . GLU A 1 123 ? 3.784 2.214 12.044 1.00 87.12 123 GLU A C 1
ATOM 938 O O . GLU A 1 123 ? 3.391 2.686 13.111 1.00 87.12 123 GLU A O 1
ATOM 943 N N . ALA A 1 124 ? 2.995 2.184 10.967 1.00 84.31 124 ALA A N 1
ATOM 944 C CA . ALA A 1 124 ? 1.684 2.829 10.932 1.00 84.31 124 ALA A CA 1
ATOM 945 C C . ALA A 1 124 ? 0.647 2.179 11.859 1.00 84.31 124 ALA A C 1
ATOM 947 O O . ALA A 1 124 ? -0.332 2.829 12.215 1.00 84.31 124 ALA A O 1
ATOM 948 N N . THR A 1 125 ? 0.834 0.919 12.248 1.00 84.06 125 THR A N 1
ATOM 949 C CA . THR A 1 125 ? -0.073 0.210 13.165 1.00 84.06 125 THR A CA 1
ATOM 950 C C . THR A 1 125 ? 0.396 0.227 14.616 1.00 84.06 125 THR A C 1
ATOM 952 O O . THR A 1 125 ? -0.409 0.001 15.513 1.00 84.06 125 THR A O 1
ATOM 955 N N . ASN A 1 126 ? 1.672 0.527 14.875 1.00 82.00 126 ASN A N 1
ATOM 956 C CA . ASN A 1 126 ? 2.206 0.647 16.234 1.00 82.00 126 ASN A CA 1
ATOM 957 C C . ASN A 1 126 ? 2.086 2.066 16.818 1.00 82.00 126 ASN A C 1
ATOM 959 O O . ASN A 1 126 ? 2.172 2.240 18.036 1.00 82.00 126 ASN A O 1
ATOM 963 N N . ILE A 1 127 ? 1.863 3.091 15.990 1.00 73.94 127 ILE A N 1
ATOM 964 C CA . ILE A 1 127 ? 1.691 4.467 16.473 1.00 73.94 127 ILE A CA 1
ATOM 965 C C . ILE A 1 127 ? 0.269 4.664 17.020 1.00 73.94 127 ILE A C 1
ATOM 967 O O . ILE A 1 127 ? -0.696 4.791 16.272 1.00 73.94 127 ILE A O 1
ATOM 971 N N . ARG A 1 128 ? 0.144 4.754 18.349 1.00 60.41 128 ARG A N 1
ATOM 972 C CA . ARG A 1 128 ? -1.153 4.826 19.052 1.00 60.41 128 ARG A CA 1
ATOM 973 C C . ARG A 1 128 ? -1.977 6.092 18.787 1.00 60.41 128 ARG A C 1
ATOM 975 O O . ARG A 1 128 ? -3.196 6.051 18.909 1.00 60.41 128 ARG A O 1
ATOM 982 N N . GLU A 1 129 ? -1.340 7.220 18.472 1.00 60.38 129 GLU A N 1
ATOM 983 C CA . GLU A 1 129 ? -2.034 8.518 18.369 1.00 60.38 129 GLU A CA 1
ATOM 984 C C . GLU A 1 129 ? -2.418 8.899 16.932 1.00 60.38 129 GLU A C 1
ATOM 986 O O . GLU A 1 129 ? -3.475 9.490 16.705 1.00 60.38 129 GLU A O 1
ATOM 991 N N . THR A 1 130 ? -1.579 8.550 15.955 1.00 62.78 130 THR A N 1
ATOM 992 C CA . THR A 1 130 ? -1.709 8.970 14.546 1.00 62.78 130 THR A CA 1
ATOM 993 C C . THR A 1 130 ? -1.688 7.810 13.548 1.00 62.78 130 THR A C 1
ATOM 995 O O . THR A 1 130 ? -1.752 8.050 12.340 1.00 62.78 130 THR A O 1
ATOM 998 N N . GLY A 1 131 ? -1.596 6.571 14.040 1.00 71.00 131 GLY A N 1
ATOM 999 C CA . GLY A 1 131 ? -1.598 5.359 13.231 1.00 71.00 131 GLY A CA 1
ATOM 1000 C C . GLY A 1 131 ? -2.974 4.970 12.692 1.00 71.00 131 GLY A C 1
ATOM 1001 O O . GLY A 1 131 ? -3.976 5.662 12.891 1.00 71.00 131 GLY A O 1
ATOM 1002 N N . ILE A 1 132 ? -3.015 3.844 11.983 1.00 77.38 132 ILE A N 1
ATOM 1003 C CA . ILE A 1 132 ? -4.247 3.292 11.414 1.00 77.38 132 ILE A CA 1
ATOM 1004 C C . ILE A 1 132 ? -5.108 2.738 12.561 1.00 77.38 132 ILE A C 1
ATOM 1006 O O . ILE A 1 132 ? -4.632 1.866 13.288 1.00 77.38 132 ILE A O 1
ATOM 1010 N N . PRO A 1 133 ? -6.365 3.193 12.726 1.00 78.44 133 PRO A N 1
ATOM 1011 C CA . PRO A 1 133 ? -7.247 2.675 13.765 1.00 78.44 133 PRO A CA 1
ATOM 1012 C C . PRO A 1 133 ? -7.483 1.168 13.622 1.00 78.44 133 PRO A C 1
ATOM 1014 O O . PRO A 1 133 ? -7.715 0.674 12.515 1.00 78.44 133 PRO A O 1
ATOM 1017 N N . GLU A 1 134 ? -7.510 0.459 14.749 1.00 81.88 134 GLU A N 1
ATOM 1018 C CA . GLU A 1 134 ? -7.776 -0.987 14.812 1.00 81.88 134 GLU A CA 1
ATOM 1019 C C . GLU A 1 134 ? -9.106 -1.343 14.122 1.00 81.88 134 GLU A C 1
ATOM 1021 O O . GLU A 1 134 ? -9.160 -2.176 13.218 1.00 81.88 134 GLU A O 1
ATOM 1026 N N . ASP A 1 135 ? -10.176 -0.600 14.413 1.00 80.38 135 ASP A N 1
ATOM 1027 C CA . ASP A 1 135 ? -11.489 -0.803 13.785 1.00 80.38 135 ASP A CA 1
ATOM 1028 C C . ASP A 1 135 ? -11.459 -0.716 12.250 1.00 80.38 135 ASP A C 1
ATOM 1030 O O . ASP A 1 135 ? -12.229 -1.397 11.564 1.00 80.38 135 ASP A O 1
ATOM 1034 N N . LEU A 1 136 ? -10.573 0.117 11.693 1.00 83.25 136 LEU A N 1
ATOM 1035 C CA . LEU A 1 136 ? -10.421 0.263 10.250 1.00 83.25 136 LEU A CA 1
ATOM 1036 C C . LEU A 1 136 ? -9.663 -0.928 9.644 1.00 83.25 136 LEU A C 1
ATOM 1038 O O . LEU A 1 136 ? -10.076 -1.435 8.602 1.00 83.25 136 LEU A O 1
ATOM 1042 N N . LEU A 1 137 ? -8.603 -1.410 10.300 1.00 86.94 137 LEU A N 1
ATOM 1043 C CA . LEU A 1 137 ? -7.882 -2.621 9.881 1.00 86.94 137 LEU A CA 1
ATOM 1044 C C . LEU A 1 137 ? -8.742 -3.880 10.011 1.00 86.94 137 LEU A C 1
ATOM 1046 O O . LEU A 1 137 ? -8.668 -4.774 9.166 1.00 86.94 137 LEU A O 1
ATOM 1050 N N . ASN A 1 138 ? -9.594 -3.949 11.033 1.00 86.25 138 ASN A N 1
ATOM 1051 C CA . ASN A 1 138 ? -10.537 -5.049 11.213 1.00 86.25 138 ASN A CA 1
ATOM 1052 C C . ASN A 1 138 ? -11.534 -5.116 10.046 1.00 86.25 138 ASN A C 1
ATOM 1054 O O . ASN A 1 138 ? -11.811 -6.202 9.543 1.00 86.25 138 ASN A O 1
ATOM 1058 N N . LYS A 1 139 ? -11.989 -3.963 9.541 1.00 87.94 139 LYS A N 1
ATOM 1059 C CA . LYS A 1 139 ? -12.922 -3.855 8.403 1.00 87.94 139 LYS A CA 1
ATOM 1060 C C . LYS A 1 139 ? -12.248 -3.838 7.028 1.00 87.94 139 LYS A C 1
ATOM 1062 O O . LYS A 1 139 ? -12.941 -3.763 6.012 1.00 87.94 139 LYS A O 1
ATOM 1067 N N . ALA A 1 140 ? -10.919 -3.878 6.972 1.00 91.75 140 ALA A N 1
ATOM 1068 C CA . ALA A 1 140 ? -10.183 -3.834 5.719 1.00 91.75 140 ALA A CA 1
ATOM 1069 C C . ALA A 1 140 ? -10.445 -5.093 4.878 1.00 91.75 140 ALA A C 1
ATOM 1071 O O . ALA A 1 140 ? -10.236 -6.217 5.329 1.00 91.75 140 ALA A O 1
ATOM 1072 N N . LYS A 1 141 ? -10.865 -4.888 3.629 1.00 94.12 141 LYS A N 1
ATOM 1073 C CA . LYS A 1 141 ? -10.999 -5.915 2.585 1.00 94.12 141 LYS A CA 1
ATOM 1074 C C . LYS A 1 141 ? -9.739 -6.024 1.733 1.00 94.12 141 LYS A C 1
ATOM 1076 O O . LYS A 1 141 ? -9.428 -7.093 1.224 1.00 94.12 141 LYS A O 1
ATOM 1081 N N . ALA A 1 142 ? -9.010 -4.924 1.576 1.00 95.75 142 ALA A N 1
ATOM 1082 C CA . ALA A 1 142 ? -7.679 -4.906 0.984 1.00 95.75 142 ALA A CA 1
ATOM 1083 C C . ALA A 1 142 ? -6.827 -3.808 1.631 1.00 95.75 142 ALA A C 1
ATOM 1085 O O . ALA A 1 142 ? -7.364 -2.840 2.174 1.00 95.75 142 ALA A O 1
ATOM 1086 N N . VAL A 1 143 ? -5.505 -3.942 1.557 1.00 96.50 143 VAL A N 1
ATOM 1087 C CA . VAL A 1 143 ? -4.546 -2.907 1.967 1.00 96.50 143 VAL A CA 1
ATOM 1088 C C . VAL A 1 143 ? -3.474 -2.785 0.897 1.00 96.50 143 VAL A C 1
ATOM 1090 O O . VAL A 1 143 ? -2.831 -3.774 0.546 1.00 96.50 143 VAL A O 1
ATOM 1093 N N . ALA A 1 144 ? -3.277 -1.568 0.388 1.00 96.69 144 ALA A N 1
ATOM 1094 C CA . ALA A 1 144 ? -2.193 -1.237 -0.528 1.00 96.69 144 ALA A CA 1
ATOM 1095 C C . ALA A 1 144 ? -1.195 -0.286 0.128 1.00 96.69 144 ALA A C 1
ATOM 1097 O O . ALA A 1 144 ? -1.581 0.657 0.814 1.00 96.69 144 ALA A O 1
ATOM 1098 N N . VAL A 1 145 ? 0.092 -0.500 -0.124 1.00 96.81 145 VAL A N 1
ATOM 1099 C CA . VAL A 1 145 ? 1.177 0.319 0.417 1.00 96.81 145 VAL A CA 1
ATOM 1100 C C . VAL A 1 145 ? 2.124 0.703 -0.706 1.00 96.81 145 VAL A C 1
ATOM 1102 O O . VAL A 1 145 ? 2.615 -0.155 -1.437 1.00 96.81 145 VAL A O 1
ATOM 1105 N N . PHE A 1 146 ? 2.410 1.998 -0.818 1.00 95.56 146 PHE A N 1
ATOM 1106 C CA . PHE A 1 146 ? 3.316 2.584 -1.802 1.00 95.56 146 PHE A CA 1
ATOM 1107 C C . PHE A 1 146 ? 4.487 3.266 -1.082 1.00 95.56 146 PHE A C 1
ATOM 1109 O O . PHE A 1 146 ? 4.385 4.448 -0.726 1.00 95.56 146 PHE A O 1
ATOM 1116 N N . PRO A 1 147 ? 5.601 2.544 -0.855 1.00 93.69 147 PRO A N 1
ATOM 1117 C CA . PRO A 1 147 ? 6.794 3.109 -0.238 1.00 93.69 147 PRO A CA 1
ATOM 1118 C C . PRO A 1 147 ? 7.397 4.216 -1.108 1.00 93.69 147 PRO A C 1
ATOM 1120 O O . PRO A 1 147 ? 7.689 3.998 -2.285 1.00 93.69 147 PRO A O 1
ATOM 1123 N N . GLY A 1 148 ? 7.619 5.394 -0.527 1.00 89.19 148 GLY A N 1
ATOM 1124 C CA . GLY A 1 148 ? 8.305 6.512 -1.171 1.00 89.19 148 GLY A CA 1
ATOM 1125 C C . GLY A 1 148 ? 7.619 7.055 -2.425 1.00 89.19 148 GLY A C 1
ATOM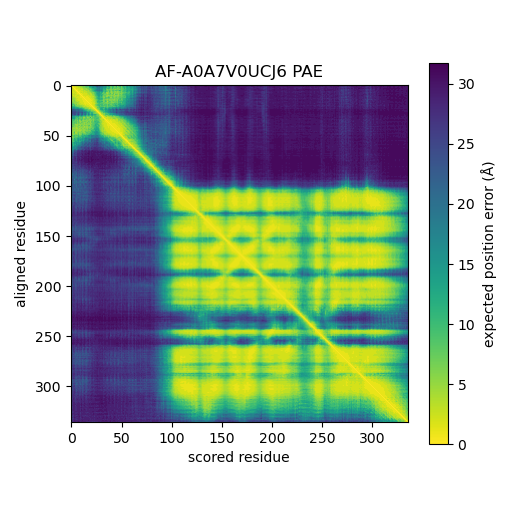 1126 O O . GLY A 1 148 ? 8.310 7.524 -3.327 1.00 89.19 148 GLY A O 1
ATOM 1127 N N . SER A 1 149 ? 6.287 6.986 -2.515 1.00 87.88 149 SER A N 1
ATOM 1128 C CA . SER A 1 149 ? 5.554 7.566 -3.648 1.00 87.88 149 SER A CA 1
ATOM 1129 C C . SER A 1 149 ? 5.841 9.065 -3.786 1.00 87.88 149 SER A C 1
ATOM 1131 O O . SER A 1 149 ? 5.852 9.799 -2.798 1.00 87.88 149 SER A O 1
ATOM 1133 N N . THR A 1 150 ? 6.086 9.522 -5.010 1.00 87.25 150 THR A N 1
ATOM 1134 C CA . THR A 1 150 ? 6.498 10.896 -5.298 1.00 87.25 150 THR A CA 1
ATOM 1135 C C . THR A 1 150 ? 5.329 11.690 -5.857 1.00 87.25 150 THR A C 1
ATOM 1137 O O . THR A 1 150 ? 4.582 11.221 -6.714 1.00 87.25 150 THR A O 1
ATOM 1140 N N . ARG A 1 151 ? 5.186 12.920 -5.376 1.00 84.44 151 ARG A N 1
ATOM 1141 C CA . ARG A 1 151 ? 4.287 13.942 -5.895 1.00 84.44 151 ARG A CA 1
ATOM 1142 C C . ARG A 1 151 ? 5.133 15.119 -6.353 1.00 84.44 151 ARG A C 1
ATOM 1144 O O . ARG A 1 151 ? 5.952 15.613 -5.588 1.00 84.44 151 ARG A O 1
ATOM 1151 N N . ALA A 1 152 ? 4.908 15.593 -7.567 1.00 83.12 152 ALA A N 1
ATOM 1152 C CA . ALA A 1 152 ? 5.459 16.847 -8.061 1.00 83.12 152 ALA A CA 1
ATOM 1153 C C . ALA A 1 152 ? 4.308 17.757 -8.474 1.00 83.12 152 ALA A C 1
ATOM 1155 O O . ALA A 1 152 ? 3.375 17.295 -9.125 1.00 83.12 152 ALA A O 1
ATOM 1156 N N . ALA A 1 153 ? 4.348 19.028 -8.090 1.00 77.38 153 ALA A N 1
ATOM 1157 C CA . ALA A 1 153 ? 3.301 19.979 -8.428 1.00 77.38 153 ALA A CA 1
ATOM 1158 C C . ALA A 1 153 ? 3.868 21.351 -8.806 1.00 77.38 153 ALA A C 1
ATOM 1160 O O . ALA A 1 153 ? 4.767 21.864 -8.141 1.00 77.38 153 ALA A O 1
ATOM 1161 N N . PHE A 1 154 ? 3.331 21.924 -9.886 1.00 77.94 154 PHE A N 1
ATOM 1162 C CA . PHE A 1 154 ? 3.493 23.320 -10.293 1.00 77.94 154 PHE A CA 1
ATOM 1163 C C . PHE A 1 154 ? 2.248 23.734 -11.088 1.00 77.94 154 PHE A C 1
ATOM 1165 O O . PHE A 1 154 ? 2.200 23.533 -12.301 1.00 77.94 154 PHE A O 1
ATOM 1172 N N . ILE A 1 155 ? 1.213 24.242 -10.400 1.00 74.12 155 ILE A N 1
ATOM 1173 C CA . ILE A 1 155 ? -0.150 24.502 -10.931 1.00 74.12 155 ILE A CA 1
ATOM 1174 C C . ILE A 1 155 ? -0.900 23.199 -11.280 1.00 74.12 155 ILE A C 1
ATOM 1176 O O . ILE A 1 155 ? -2.030 22.977 -10.843 1.00 74.12 155 ILE A O 1
ATOM 1180 N N . TRP A 1 156 ? -0.231 22.294 -11.988 1.00 77.56 156 TRP A N 1
ATOM 1181 C CA . TRP A 1 156 ? -0.614 20.910 -12.224 1.00 77.56 156 TRP A CA 1
ATOM 1182 C C . TRP A 1 156 ? 0.231 19.998 -11.336 1.00 77.56 156 TRP A C 1
ATOM 1184 O O . TRP A 1 156 ? 1.451 20.148 -11.259 1.00 77.56 156 TRP A O 1
ATOM 1194 N N . GLY A 1 157 ? -0.419 19.068 -10.643 1.00 79.25 157 GLY A N 1
ATOM 1195 C CA . GLY A 1 157 ? 0.219 18.038 -9.836 1.00 79.25 157 GLY A CA 1
ATOM 1196 C C . GLY A 1 157 ? 0.215 16.697 -10.552 1.00 79.25 157 GLY A C 1
ATOM 1197 O O . GLY A 1 157 ? -0.793 16.323 -11.140 1.00 79.25 157 GLY A O 1
ATOM 1198 N N . ALA A 1 158 ? 1.314 15.959 -10.454 1.00 86.12 158 ALA A N 1
ATOM 1199 C CA . ALA A 1 158 ? 1.419 14.560 -10.834 1.00 86.12 158 ALA A CA 1
ATOM 1200 C C . ALA A 1 158 ? 1.921 13.738 -9.643 1.00 86.12 158 ALA A C 1
ATOM 1202 O O . ALA A 1 158 ? 2.735 14.201 -8.840 1.00 86.12 158 ALA A O 1
ATOM 1203 N N . ARG A 1 159 ? 1.428 12.509 -9.527 1.00 88.31 159 ARG A N 1
ATOM 1204 C CA . ARG A 1 159 ? 1.843 11.522 -8.535 1.00 88.31 159 ARG A CA 1
ATOM 1205 C C . ARG A 1 159 ? 2.239 10.239 -9.239 1.00 88.31 159 ARG A C 1
ATOM 1207 O O . ARG A 1 159 ? 1.547 9.812 -10.158 1.00 88.31 159 ARG A O 1
ATOM 1214 N N . TRP A 1 160 ? 3.308 9.612 -8.767 1.00 91.69 160 TRP A N 1
ATOM 1215 C CA . TRP A 1 160 ? 3.695 8.273 -9.185 1.00 91.69 160 TRP A CA 1
ATOM 1216 C C . TRP A 1 160 ? 4.315 7.483 -8.034 1.00 91.69 160 TRP A C 1
ATOM 1218 O O . TRP A 1 160 ? 4.920 8.038 -7.116 1.00 91.69 160 TRP A O 1
ATOM 1228 N N . GLY A 1 161 ? 4.170 6.165 -8.064 1.00 93.81 161 GLY A N 1
ATOM 1229 C CA . GLY A 1 161 ? 4.762 5.286 -7.065 1.00 93.81 161 GLY A CA 1
ATOM 1230 C C . GLY A 1 161 ? 4.590 3.820 -7.418 1.00 93.81 161 GLY A C 1
ATOM 1231 O O . GLY A 1 161 ? 3.716 3.460 -8.198 1.00 93.81 161 GLY A O 1
ATOM 1232 N N . LYS A 1 162 ? 5.422 2.973 -6.817 1.00 96.75 162 LYS A N 1
ATOM 1233 C CA . LYS A 1 162 ? 5.285 1.517 -6.887 1.00 96.75 162 LYS A CA 1
ATOM 1234 C C . LYS A 1 162 ? 4.951 0.980 -5.512 1.00 96.75 162 LYS A C 1
ATOM 1236 O O . LYS A 1 162 ? 5.475 1.477 -4.517 1.00 96.75 162 LYS A O 1
ATOM 1241 N N . GLY A 1 163 ? 4.113 -0.038 -5.462 1.00 97.31 163 GLY A N 1
ATOM 1242 C CA . GLY A 1 163 ? 3.610 -0.582 -4.215 1.00 97.31 163 GLY A CA 1
ATOM 1243 C C . GLY A 1 163 ? 3.223 -2.042 -4.319 1.00 97.31 163 GLY A C 1
ATOM 1244 O O . GLY A 1 163 ? 3.476 -2.700 -5.329 1.00 97.31 163 GLY A O 1
ATOM 1245 N N . LEU A 1 164 ? 2.626 -2.521 -3.237 1.00 97.88 164 LEU A N 1
ATOM 1246 C CA . LEU A 1 164 ? 2.027 -3.840 -3.121 1.00 97.88 164 LEU A CA 1
ATOM 1247 C C . LEU A 1 164 ? 0.614 -3.684 -2.579 1.00 97.88 164 LEU A C 1
ATOM 1249 O O . LEU A 1 164 ? 0.348 -2.767 -1.803 1.00 97.88 164 LEU A O 1
ATOM 1253 N N . VAL A 1 165 ? -0.272 -4.590 -2.963 1.00 97.88 165 VAL A N 1
ATOM 1254 C CA . VAL A 1 165 ? -1.619 -4.707 -2.417 1.00 97.88 165 VAL A CA 1
ATOM 1255 C C . VAL A 1 165 ? -1.910 -6.159 -2.082 1.00 97.88 165 VAL A C 1
ATOM 1257 O O . VAL A 1 165 ? -1.584 -7.048 -2.859 1.00 97.88 165 VAL A O 1
ATOM 1260 N N . SER A 1 166 ? -2.527 -6.399 -0.931 1.00 97.56 166 SER A N 1
ATOM 1261 C CA . SER A 1 166 ? -3.103 -7.698 -0.577 1.00 97.56 166 SER A CA 1
ATOM 1262 C C . SER A 1 166 ? -4.587 -7.522 -0.273 1.00 97.56 166 SER A C 1
ATOM 1264 O O . SER A 1 166 ? -5.011 -6.473 0.221 1.00 97.56 166 SER A O 1
ATOM 1266 N N . ARG A 1 167 ? -5.373 -8.545 -0.609 1.00 95.69 167 ARG A N 1
ATOM 1267 C CA . ARG A 1 167 ? -6.817 -8.637 -0.371 1.00 95.69 167 ARG A CA 1
ATOM 1268 C C . ARG A 1 167 ? -7.084 -9.728 0.660 1.00 95.69 167 ARG A C 1
ATOM 1270 O O . ARG A 1 167 ? -6.341 -10.703 0.710 1.00 95.69 167 ARG A O 1
ATOM 1277 N N . ARG A 1 168 ? -8.149 -9.589 1.445 1.00 94.31 168 ARG A N 1
ATOM 1278 C CA . ARG A 1 168 ? -8.694 -10.686 2.247 1.00 94.31 168 ARG A CA 1
ATOM 1279 C C . ARG A 1 168 ? -9.697 -11.508 1.444 1.00 94.31 168 ARG A C 1
ATOM 1281 O O . ARG A 1 168 ? -10.497 -10.950 0.692 1.00 94.31 168 ARG A O 1
ATOM 1288 N N . ASP A 1 169 ? -9.660 -12.819 1.620 1.00 92.44 169 ASP A N 1
ATOM 1289 C CA . ASP A 1 169 ? -10.734 -13.698 1.163 1.00 92.44 169 ASP A CA 1
ATOM 1290 C C . ASP A 1 169 ? -11.973 -13.605 2.074 1.00 92.44 169 ASP A C 1
ATOM 1292 O O . ASP A 1 169 ? -12.013 -12.844 3.046 1.00 92.44 169 ASP A O 1
ATOM 1296 N N . GLU A 1 170 ? -13.008 -14.380 1.753 1.00 88.88 170 GLU A N 1
ATOM 1297 C CA . GLU A 1 170 ? -14.247 -14.440 2.539 1.00 88.88 170 GLU A CA 1
ATOM 1298 C C . GLU A 1 170 ? -14.031 -15.001 3.954 1.00 88.88 170 GLU A C 1
ATOM 1300 O O . GLU A 1 170 ? -14.798 -14.687 4.863 1.00 88.88 170 GLU A O 1
ATOM 1305 N N . ALA A 1 171 ? -12.966 -15.782 4.162 1.00 89.81 171 ALA A N 1
ATOM 1306 C CA . ALA A 1 171 ? -12.560 -16.284 5.471 1.00 89.81 171 ALA A CA 1
ATOM 1307 C C . ALA A 1 171 ? -11.754 -15.248 6.281 1.00 89.81 171 ALA A C 1
ATOM 1309 O O . ALA A 1 171 ? -11.399 -15.503 7.432 1.00 89.81 171 ALA A O 1
ATOM 1310 N N . GLY A 1 172 ? -11.465 -14.076 5.706 1.00 89.19 172 GLY A N 1
ATOM 1311 C CA . GLY A 1 172 ? -10.692 -13.014 6.342 1.00 89.19 172 GLY A CA 1
ATOM 1312 C C . GLY A 1 172 ? -9.176 -13.224 6.291 1.00 89.19 172 GLY A C 1
ATOM 1313 O O . GLY A 1 172 ? -8.440 -12.468 6.928 1.00 89.19 172 GLY A O 1
ATOM 1314 N N . LYS A 1 173 ? -8.686 -14.212 5.535 1.00 92.69 173 LYS A N 1
ATOM 1315 C CA . LYS A 1 173 ? -7.256 -14.482 5.367 1.00 92.69 173 LYS A CA 1
ATOM 1316 C C . LYS A 1 173 ? -6.669 -13.571 4.295 1.00 92.69 173 LYS A C 1
ATOM 1318 O O . LYS A 1 173 ? -7.230 -13.427 3.211 1.00 92.69 173 LYS A O 1
ATOM 1323 N N . TRP A 1 174 ? -5.502 -12.993 4.572 1.00 95.88 174 TRP A N 1
ATOM 1324 C CA . TRP A 1 174 ? -4.741 -12.245 3.574 1.00 95.88 174 TRP A CA 1
ATOM 1325 C C . TRP A 1 174 ? -4.221 -13.166 2.467 1.00 95.88 174 TRP A C 1
ATOM 1327 O O . TRP A 1 174 ? -3.519 -14.147 2.722 1.00 95.88 174 TRP A O 1
ATOM 1337 N N . LEU A 1 175 ? -4.569 -12.827 1.230 1.00 95.81 175 LEU A N 1
ATOM 1338 C CA . LEU A 1 175 ? -4.093 -13.490 0.025 1.00 95.81 175 LEU A CA 1
ATOM 1339 C C . LEU A 1 175 ? -2.702 -12.974 -0.367 1.00 95.81 175 LEU A C 1
ATOM 1341 O O . LEU A 1 175 ? -2.354 -11.840 -0.016 1.00 95.81 175 LEU A O 1
ATOM 1345 N N . PRO A 1 176 ? -1.911 -13.759 -1.119 1.00 96.25 176 PRO A N 1
ATOM 1346 C CA . PRO A 1 176 ? -0.624 -13.322 -1.654 1.00 96.25 176 PRO A CA 1
ATOM 1347 C C . PRO A 1 176 ? -0.717 -11.937 -2.314 1.00 96.25 176 PRO A C 1
ATOM 1349 O O . PRO A 1 176 ? -1.695 -11.651 -3.008 1.00 96.25 176 PRO A O 1
ATOM 1352 N N . PRO A 1 177 ? 0.251 -11.034 -2.082 1.00 97.00 177 PRO A N 1
ATOM 1353 C CA . PRO A 1 177 ? 0.129 -9.669 -2.562 1.00 97.00 177 PRO A CA 1
ATOM 1354 C C . PRO A 1 177 ? 0.445 -9.563 -4.056 1.00 97.00 177 PRO A C 1
ATOM 1356 O O . PRO A 1 177 ? 1.328 -10.245 -4.574 1.00 97.00 177 PRO A O 1
ATOM 1359 N N . SER A 1 178 ? -0.207 -8.627 -4.735 1.00 97.19 178 SER A N 1
ATOM 1360 C CA . SER A 1 178 ? 0.160 -8.195 -6.084 1.00 97.19 178 SER A CA 1
ATOM 1361 C C . SER A 1 178 ? 0.924 -6.876 -6.027 1.00 97.19 178 SER A C 1
ATOM 1363 O O . SER A 1 178 ? 0.574 -5.963 -5.279 1.00 97.19 178 SER A O 1
ATOM 1365 N N . TYR A 1 179 ? 1.937 -6.733 -6.872 1.00 97.31 179 TYR A N 1
ATOM 1366 C CA . TYR A 1 179 ? 2.584 -5.458 -7.136 1.00 97.31 179 TYR A CA 1
ATOM 1367 C C . TYR A 1 179 ? 1.671 -4.552 -7.962 1.00 97.31 179 TYR A C 1
ATOM 1369 O O . TYR A 1 179 ? 0.945 -4.998 -8.854 1.00 97.31 179 TYR A O 1
ATOM 1377 N N . VAL A 1 180 ? 1.705 -3.261 -7.640 1.00 97.56 180 VAL A N 1
ATOM 1378 C CA . VAL A 1 180 ? 0.860 -2.232 -8.253 1.00 97.56 180 VAL A CA 1
ATOM 1379 C C . VAL A 1 180 ? 1.637 -0.948 -8.500 1.00 97.56 180 VAL A C 1
ATOM 1381 O O . VAL A 1 180 ? 2.556 -0.593 -7.757 1.00 97.56 180 VAL A O 1
ATOM 1384 N N . ASN A 1 181 ? 1.222 -0.213 -9.524 1.00 96.50 181 ASN A N 1
ATOM 1385 C CA . ASN A 1 181 ? 1.673 1.139 -9.807 1.00 96.50 181 ASN A CA 1
ATOM 1386 C C . ASN A 1 181 ? 0.584 2.137 -9.420 1.00 96.50 181 ASN A C 1
ATOM 1388 O O . ASN A 1 181 ? -0.592 1.929 -9.697 1.00 96.50 181 ASN A O 1
ATOM 1392 N N . LEU A 1 182 ? 0.997 3.242 -8.815 1.00 94.12 182 LEU A N 1
ATOM 1393 C CA . LEU A 1 182 ? 0.186 4.427 -8.586 1.00 94.12 182 LEU A CA 1
ATOM 1394 C C . LEU A 1 182 ? 0.623 5.484 -9.591 1.00 94.12 182 LEU A C 1
ATOM 1396 O O . LEU A 1 182 ? 1.816 5.764 -9.693 1.00 94.12 182 LEU A O 1
ATOM 1400 N N . GLY A 1 183 ? -0.322 6.092 -10.294 1.00 91.69 183 GLY A N 1
ATOM 1401 C CA . GLY A 1 183 ? -0.048 7.157 -11.249 1.00 91.69 183 GLY A CA 1
ATOM 1402 C C . GLY A 1 183 ? -1.255 8.061 -11.415 1.00 91.69 183 GLY A C 1
ATOM 1403 O O . GLY A 1 183 ? -2.369 7.572 -11.509 1.00 91.69 183 GLY A O 1
ATOM 1404 N N . GLY A 1 184 ? -1.077 9.373 -11.462 1.00 85.88 184 GLY A N 1
ATOM 1405 C CA . GLY A 1 184 ? -2.179 10.259 -11.827 1.00 85.88 184 GLY A CA 1
ATOM 1406 C C . GLY A 1 184 ? -1.899 11.721 -11.579 1.00 85.88 184 GLY A C 1
ATOM 1407 O O . GLY A 1 184 ? -0.877 12.084 -10.998 1.00 85.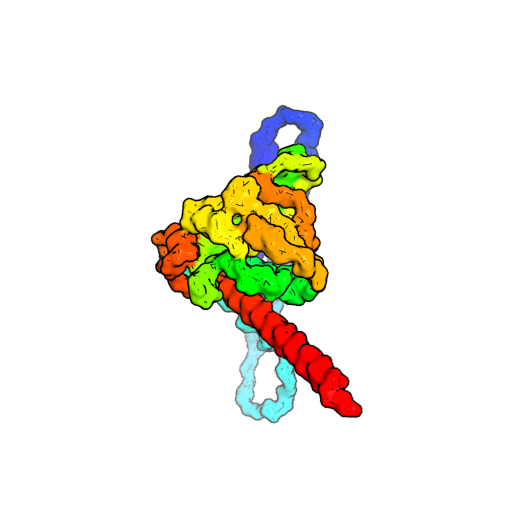88 184 GLY A O 1
ATOM 1408 N N . GLY A 1 185 ? -2.808 12.558 -12.062 1.00 80.25 185 GLY A N 1
ATOM 1409 C CA . GLY A 1 185 ? -2.684 14.003 -11.997 1.00 80.25 185 GLY A CA 1
ATOM 1410 C C . GLY A 1 185 ? -3.820 14.626 -11.206 1.00 80.25 185 GLY A C 1
ATOM 1411 O O . GLY A 1 185 ? -4.942 14.131 -11.230 1.00 80.25 185 GLY A O 1
ATOM 1412 N N . ASN A 1 186 ? -3.534 15.730 -10.527 1.00 71.19 186 ASN A N 1
ATOM 1413 C CA . ASN A 1 186 ? -4.560 16.550 -9.902 1.00 71.19 186 ASN A CA 1
ATOM 1414 C C . ASN A 1 186 ? -4.224 18.041 -10.025 1.00 71.19 186 ASN A C 1
ATOM 1416 O O . ASN A 1 186 ? -3.058 18.429 -10.014 1.00 71.19 186 ASN A O 1
ATOM 1420 N N . PHE A 1 187 ? -5.248 18.890 -10.093 1.00 66.12 187 PHE A N 1
ATOM 1421 C CA . PHE A 1 187 ? -5.085 20.342 -10.101 1.00 66.12 187 PHE A CA 1
ATOM 1422 C C . PHE A 1 187 ? -4.898 20.883 -8.675 1.00 66.12 187 PHE A C 1
ATOM 1424 O O . PHE A 1 187 ? -5.693 20.575 -7.783 1.00 66.12 187 PHE A O 1
ATOM 1431 N N . GLY A 1 188 ? -3.858 21.685 -8.423 1.00 62.16 188 GLY A N 1
ATOM 1432 C CA . GLY A 1 188 ? -3.627 22.238 -7.086 1.00 62.16 188 GLY A CA 1
ATOM 1433 C C . GLY A 1 188 ? -2.571 23.339 -7.027 1.00 62.16 188 GLY A C 1
ATOM 1434 O O . GLY A 1 188 ? -1.561 23.291 -7.718 1.00 62.16 188 GLY A O 1
ATOM 1435 N N . PHE A 1 189 ? -2.780 24.308 -6.133 1.00 58.88 189 PHE A N 1
ATOM 1436 C CA . PHE A 1 189 ? -1.936 25.503 -5.963 1.00 58.88 189 PHE A CA 1
ATOM 1437 C C . PHE A 1 189 ? -0.597 25.260 -5.239 1.00 58.88 189 PHE A C 1
ATOM 1439 O O . PHE A 1 189 ? 0.094 26.208 -4.879 1.00 58.88 189 PHE A O 1
ATOM 1446 N N . GLN A 1 190 ? -0.229 24.004 -4.985 1.00 62.78 190 GLN A N 1
ATOM 1447 C CA . GLN A 1 190 ? 1.020 23.671 -4.300 1.00 62.78 190 GLN A CA 1
ATOM 1448 C C . GLN A 1 190 ? 2.169 23.598 -5.308 1.00 62.78 190 GLN A C 1
ATOM 1450 O O . GLN A 1 190 ? 2.017 23.011 -6.378 1.00 62.78 190 GLN A O 1
ATOM 1455 N N . ILE A 1 191 ? 3.320 24.164 -4.945 1.00 72.56 191 ILE A N 1
ATOM 1456 C CA . ILE A 1 191 ? 4.559 24.084 -5.722 1.00 72.56 191 ILE A CA 1
ATOM 1457 C C . ILE A 1 191 ? 5.570 23.269 -4.925 1.00 72.56 191 ILE A C 1
ATOM 1459 O O . ILE A 1 191 ? 5.878 23.617 -3.786 1.00 72.56 191 ILE A O 1
ATOM 1463 N N . GLY A 1 192 ? 6.088 22.193 -5.513 1.00 77.94 192 GLY A N 1
ATOM 1464 C CA . GLY A 1 192 ? 7.144 21.399 -4.891 1.00 77.94 192 GLY A CA 1
ATOM 1465 C C . GLY A 1 192 ? 7.188 19.946 -5.343 1.00 77.94 192 GLY A C 1
ATOM 1466 O O . GLY A 1 192 ? 6.305 19.462 -6.052 1.00 77.94 192 GLY A O 1
ATOM 1467 N N . VAL A 1 193 ? 8.239 19.255 -4.903 1.00 83.62 193 VAL A N 1
ATOM 1468 C CA . VAL A 1 193 ? 8.395 17.805 -5.029 1.00 83.62 193 VAL A CA 1
ATOM 1469 C C . VAL A 1 193 ? 8.443 17.213 -3.633 1.00 83.62 193 VAL A C 1
ATOM 1471 O O . VAL A 1 193 ? 9.177 17.688 -2.769 1.00 83.62 193 VAL A O 1
ATOM 1474 N N . GLU A 1 194 ? 7.659 16.170 -3.422 1.00 83.06 194 GLU A N 1
ATOM 1475 C CA . GLU A 1 194 ? 7.501 15.522 -2.136 1.00 83.06 194 GLU A CA 1
ATOM 1476 C C . GLU A 1 194 ? 7.497 14.007 -2.310 1.00 83.06 194 GLU A C 1
ATOM 1478 O O . GLU A 1 194 ? 6.803 13.479 -3.178 1.00 83.06 194 GLU A O 1
ATOM 1483 N N . SER A 1 195 ? 8.238 13.308 -1.456 1.00 85.12 195 SER A N 1
ATOM 1484 C CA . SER A 1 195 ? 8.177 11.852 -1.349 1.00 85.12 195 SER A CA 1
ATOM 1485 C C . SER A 1 195 ? 7.458 11.473 -0.067 1.00 85.12 195 SER A C 1
ATOM 1487 O O . SER A 1 195 ? 7.750 12.010 1.003 1.00 85.12 195 SER A O 1
ATOM 1489 N N . THR A 1 196 ? 6.502 10.555 -0.154 1.00 85.25 196 THR A N 1
ATOM 1490 C CA . THR A 1 196 ? 5.771 10.084 1.020 1.00 85.25 196 THR A CA 1
ATOM 1491 C C . THR A 1 196 ? 5.330 8.640 0.879 1.00 85.25 196 THR A C 1
ATOM 1493 O O . THR A 1 196 ? 4.922 8.195 -0.195 1.00 85.25 196 THR A O 1
ATOM 1496 N N . ASP A 1 197 ? 5.364 7.923 1.994 1.00 89.69 197 ASP A N 1
ATOM 1497 C CA . ASP A 1 197 ? 4.778 6.596 2.110 1.00 89.69 197 ASP A CA 1
ATOM 1498 C C . ASP A 1 197 ? 3.256 6.710 2.195 1.00 89.69 197 ASP A C 1
ATOM 1500 O O . ASP A 1 197 ? 2.724 7.423 3.050 1.00 89.69 197 ASP A O 1
ATOM 1504 N N . LEU A 1 198 ? 2.564 6.033 1.283 1.00 89.44 198 LEU A N 1
ATOM 1505 C CA . LEU A 1 198 ? 1.107 6.043 1.195 1.00 89.44 198 LEU A CA 1
ATOM 1506 C C . LEU A 1 198 ? 0.558 4.658 1.523 1.00 89.44 198 LEU A C 1
ATOM 1508 O O . LEU A 1 198 ? 0.967 3.677 0.908 1.00 89.44 198 LEU A O 1
ATOM 1512 N N . ILE A 1 199 ? -0.402 4.602 2.440 1.00 92.25 199 ILE A N 1
ATOM 1513 C CA . ILE A 1 199 ? -1.164 3.402 2.781 1.00 92.25 199 ILE A CA 1
ATOM 1514 C C . ILE A 1 199 ? -2.620 3.651 2.400 1.00 92.25 199 ILE A C 1
ATOM 1516 O O . ILE A 1 199 ? -3.187 4.679 2.759 1.00 92.25 199 ILE A O 1
ATOM 1520 N N . LEU A 1 200 ? -3.222 2.726 1.664 1.00 92.00 200 LEU A N 1
ATOM 1521 C CA . LEU A 1 200 ? -4.625 2.755 1.276 1.00 92.00 200 LEU A CA 1
ATOM 1522 C C . LEU A 1 200 ? -5.322 1.543 1.880 1.00 92.00 200 LEU A C 1
ATOM 1524 O O . LEU A 1 200 ? -4.948 0.407 1.595 1.00 92.00 200 LEU A O 1
ATOM 1528 N N . VAL A 1 201 ? -6.339 1.789 2.696 1.00 91.81 201 VAL A N 1
ATOM 1529 C CA . VAL A 1 201 ? -7.169 0.757 3.314 1.00 91.81 201 VAL A CA 1
ATOM 1530 C C . VAL A 1 201 ? -8.511 0.725 2.598 1.00 91.81 201 VAL A C 1
ATOM 1532 O O . VAL A 1 201 ? -9.233 1.719 2.561 1.00 91.81 201 VAL A O 1
ATOM 1535 N N . PHE A 1 202 ? -8.841 -0.413 2.004 1.00 91.81 202 PHE A N 1
ATOM 1536 C CA . PHE A 1 202 ? -10.048 -0.606 1.213 1.00 91.81 202 PHE A CA 1
ATOM 1537 C C . PHE A 1 202 ? -11.115 -1.244 2.087 1.00 91.81 202 PHE A C 1
ATOM 1539 O O . PHE A 1 202 ? -10.919 -2.348 2.586 1.00 91.81 202 PHE A O 1
ATOM 1546 N N . THR A 1 203 ? -12.247 -0.575 2.251 1.00 87.81 203 THR A N 1
ATOM 1547 C CA . THR A 1 203 ? -13.388 -1.070 3.040 1.00 87.81 203 THR A CA 1
ATOM 1548 C C . THR A 1 203 ? -14.586 -1.414 2.153 1.00 87.81 203 THR A C 1
ATOM 1550 O O . THR A 1 203 ? -15.394 -2.268 2.514 1.00 87.81 203 THR A O 1
ATOM 1553 N N . GLY A 1 204 ? -14.695 -0.789 0.974 1.00 85.12 204 GLY A N 1
ATOM 1554 C CA . GLY A 1 204 ? -15.840 -0.936 0.074 1.00 85.12 204 GLY A CA 1
ATOM 1555 C C . GLY A 1 204 ? -15.625 -1.943 -1.058 1.00 85.12 204 GLY A C 1
ATOM 1556 O O . GLY A 1 204 ? -14.593 -1.930 -1.729 1.00 85.12 204 GLY A O 1
ATOM 1557 N N . ASP A 1 205 ? -16.651 -2.748 -1.349 1.00 87.31 205 ASP A N 1
ATOM 1558 C CA . ASP A 1 205 ? -16.607 -3.780 -2.399 1.00 87.31 205 ASP A CA 1
ATOM 1559 C C . ASP A 1 205 ? -16.369 -3.210 -3.791 1.00 87.31 205 ASP A C 1
ATOM 1561 O O . ASP A 1 205 ? -15.613 -3.777 -4.568 1.00 87.31 205 ASP A O 1
ATOM 1565 N N . LYS A 1 206 ? -16.954 -2.049 -4.107 1.00 86.31 206 LYS A N 1
ATOM 1566 C CA . LYS A 1 206 ? -16.765 -1.407 -5.415 1.00 86.31 206 LYS A CA 1
ATOM 1567 C C . LYS A 1 206 ? -15.288 -1.102 -5.693 1.00 86.31 206 LYS A C 1
ATOM 1569 O O . LYS A 1 206 ? -14.821 -1.317 -6.808 1.00 86.31 206 LYS A O 1
ATOM 1574 N N . ALA A 1 207 ? -14.560 -0.624 -4.683 1.00 87.06 207 ALA A N 1
ATOM 1575 C CA . ALA A 1 207 ? -13.146 -0.286 -4.815 1.00 87.06 207 ALA A CA 1
ATOM 1576 C C . ALA A 1 207 ? -12.286 -1.541 -5.005 1.00 87.06 207 ALA A C 1
ATOM 1578 O O . ALA A 1 207 ? -11.406 -1.570 -5.862 1.00 87.06 207 ALA A O 1
ATOM 1579 N N . VAL A 1 208 ? -12.586 -2.588 -4.233 1.00 90.81 208 VAL A N 1
ATOM 1580 C CA . VAL A 1 208 ? -11.934 -3.893 -4.364 1.00 90.81 208 VAL A CA 1
ATOM 1581 C C . VAL A 1 208 ? -12.216 -4.492 -5.741 1.00 90.81 208 VAL A C 1
ATOM 1583 O O . VAL A 1 208 ? -11.281 -4.871 -6.429 1.00 90.81 208 VAL A O 1
ATOM 1586 N N . ASN A 1 209 ? -13.468 -4.499 -6.197 1.00 91.06 209 ASN A N 1
ATOM 1587 C CA . ASN A 1 209 ? -13.849 -5.051 -7.497 1.00 91.06 209 ASN A CA 1
ATOM 1588 C C . ASN A 1 209 ? -13.182 -4.317 -8.666 1.00 91.06 209 ASN A C 1
ATOM 1590 O O . ASN A 1 209 ? -12.752 -4.959 -9.615 1.00 91.06 209 ASN A O 1
ATOM 1594 N N . ALA A 1 210 ? -13.050 -2.990 -8.599 1.00 89.25 210 ALA A N 1
ATOM 1595 C CA . ALA A 1 210 ? -12.300 -2.239 -9.604 1.00 89.25 210 ALA A CA 1
ATOM 1596 C C . ALA A 1 210 ? -10.813 -2.637 -9.613 1.00 89.25 210 ALA A C 1
ATOM 1598 O O . ALA A 1 210 ? -10.272 -2.945 -10.671 1.00 89.25 210 ALA A O 1
ATOM 1599 N N . LEU A 1 211 ? -10.179 -2.752 -8.440 1.00 89.00 211 LEU A N 1
ATOM 1600 C CA . LEU A 1 211 ? -8.806 -3.258 -8.334 1.00 89.00 211 LEU A CA 1
ATOM 1601 C C . LEU A 1 211 ? -8.663 -4.673 -8.926 1.00 89.00 211 LEU A C 1
ATOM 1603 O O . LEU A 1 211 ? -7.704 -4.939 -9.647 1.00 89.00 211 LEU A O 1
ATOM 1607 N N . LEU A 1 212 ? -9.634 -5.555 -8.673 1.00 91.12 212 LEU A N 1
ATOM 1608 C CA . LEU A 1 212 ? -9.697 -6.897 -9.258 1.00 91.12 212 LEU A CA 1
ATOM 1609 C C . LEU A 1 212 ? -9.943 -6.879 -10.777 1.00 91.12 212 LEU A C 1
ATOM 1611 O O . LEU A 1 212 ? -9.678 -7.864 -11.448 1.00 91.12 212 LEU A O 1
ATOM 1615 N N . ASN A 1 213 ? -10.417 -5.779 -11.355 1.00 89.88 213 ASN A N 1
ATOM 1616 C CA . ASN A 1 213 ? -10.545 -5.624 -12.806 1.00 89.88 213 ASN A CA 1
ATOM 1617 C C . ASN A 1 213 ? -9.282 -5.017 -13.449 1.00 89.88 213 ASN A C 1
ATOM 1619 O O . ASN A 1 213 ? -9.311 -4.619 -14.610 1.00 89.88 213 ASN A O 1
ATOM 1623 N N . GLY A 1 214 ? -8.178 -4.929 -12.699 1.00 83.94 214 GLY A N 1
ATOM 1624 C CA . GLY A 1 214 ? -6.860 -4.519 -13.188 1.00 83.94 214 GLY A CA 1
ATOM 1625 C C . GLY A 1 214 ? -6.534 -3.035 -12.995 1.00 83.94 214 GLY A C 1
ATOM 1626 O O . GLY A 1 214 ? -5.355 -2.666 -12.984 1.00 83.94 214 GLY A O 1
ATOM 1627 N N . GLN A 1 215 ? -7.543 -2.181 -12.790 1.00 89.25 215 GLN A N 1
ATOM 1628 C CA . GLN A 1 215 ? -7.337 -0.755 -12.539 1.00 89.25 215 GLN A CA 1
ATOM 1629 C C . GLN A 1 215 ? -8.390 -0.137 -11.617 1.00 89.25 215 GLN A C 1
ATOM 1631 O O . GLN A 1 215 ? -9.580 -0.418 -11.716 1.00 89.25 215 GLN A O 1
ATOM 1636 N N . LEU A 1 216 ? -7.953 0.788 -10.767 1.00 90.00 216 LEU A N 1
ATOM 1637 C CA . LEU A 1 216 ? -8.824 1.567 -9.894 1.00 90.00 216 LEU A CA 1
ATOM 1638 C C . LEU A 1 216 ? -8.505 3.054 -9.998 1.00 90.00 216 LEU A C 1
ATOM 1640 O O . LEU A 1 216 ? -7.389 3.472 -9.699 1.00 90.00 216 LEU A O 1
ATOM 1644 N N . THR A 1 217 ? -9.516 3.862 -10.291 1.00 88.12 217 THR A N 1
ATOM 1645 C CA . THR A 1 217 ? -9.430 5.323 -10.293 1.00 88.12 217 THR A CA 1
ATOM 1646 C C . THR A 1 217 ? -9.965 5.898 -8.986 1.00 88.12 217 THR A C 1
ATOM 1648 O O . THR A 1 217 ? -11.166 5.864 -8.704 1.00 88.12 217 THR A O 1
ATOM 1651 N N . LEU A 1 218 ? -9.089 6.496 -8.186 1.00 85.38 218 LEU A N 1
ATOM 1652 C CA . LEU A 1 218 ? -9.469 7.239 -6.990 1.00 85.38 218 LEU A CA 1
ATOM 1653 C C . LEU A 1 218 ? -10.180 8.542 -7.398 1.00 85.38 218 LEU A C 1
ATOM 1655 O O . LEU A 1 218 ? -9.679 9.328 -8.201 1.00 85.38 218 LEU A O 1
ATOM 1659 N N . GLY A 1 219 ? -11.377 8.761 -6.862 1.00 76.81 219 GLY A N 1
ATOM 1660 C CA . GLY A 1 219 ? -12.290 9.849 -7.226 1.00 76.81 219 GLY A CA 1
ATOM 1661 C C . GLY A 1 219 ? -13.288 9.510 -8.343 1.00 76.81 219 GLY A C 1
ATOM 1662 O O . GLY A 1 219 ? -14.284 10.216 -8.468 1.00 76.81 219 GLY A O 1
ATOM 1663 N N . GLY A 1 220 ? -13.068 8.436 -9.111 1.00 76.19 220 GLY A N 1
ATOM 1664 C CA . GLY A 1 220 ? -14.012 7.944 -10.127 1.00 76.19 220 GLY A CA 1
ATOM 1665 C C . GLY A 1 220 ? -14.686 6.638 -9.705 1.00 76.19 220 GLY A C 1
ATOM 1666 O O . GLY A 1 220 ? -15.901 6.570 -9.506 1.00 76.19 220 GLY A O 1
ATOM 1667 N N . ASP A 1 221 ? -13.876 5.602 -9.504 1.00 69.56 221 ASP A N 1
ATOM 1668 C CA . ASP A 1 221 ? -14.335 4.266 -9.124 1.00 69.56 221 ASP A CA 1
ATOM 1669 C C . ASP A 1 221 ? -14.616 4.176 -7.621 1.00 69.56 221 ASP A C 1
ATOM 1671 O O . ASP A 1 221 ? -15.621 3.590 -7.207 1.00 69.56 221 ASP A O 1
ATOM 1675 N N . ALA A 1 222 ? -13.773 4.825 -6.811 1.00 71.12 222 ALA A N 1
ATOM 1676 C CA . ALA A 1 222 ? -13.920 4.892 -5.363 1.00 71.12 222 ALA A CA 1
ATOM 1677 C C . ALA A 1 222 ? -13.610 6.287 -4.817 1.00 71.12 222 ALA A C 1
ATOM 1679 O O . ALA A 1 222 ? -12.632 6.919 -5.217 1.00 71.12 222 ALA A O 1
ATOM 1680 N N . ALA A 1 223 ? -14.407 6.752 -3.856 1.00 63.22 223 ALA A N 1
ATOM 1681 C CA . ALA A 1 223 ? -14.072 7.946 -3.091 1.00 63.22 223 ALA A CA 1
ATOM 1682 C C . ALA A 1 223 ? -12.916 7.618 -2.135 1.00 63.22 223 ALA A C 1
ATOM 1684 O O . ALA A 1 223 ? -13.071 6.775 -1.250 1.00 63.22 223 ALA A O 1
ATOM 1685 N N . ALA A 1 224 ? -11.771 8.273 -2.336 1.00 64.81 224 ALA A N 1
ATOM 1686 C CA . ALA A 1 224 ? -10.646 8.218 -1.414 1.00 64.81 224 ALA A CA 1
ATOM 1687 C C . ALA A 1 224 ? -10.809 9.329 -0.378 1.00 64.81 224 ALA A C 1
ATOM 1689 O O . ALA A 1 224 ? -10.834 10.507 -0.741 1.00 64.81 224 ALA A O 1
ATOM 1690 N N . VAL A 1 225 ? -10.923 8.967 0.898 1.00 64.88 225 VAL A N 1
ATOM 1691 C CA . VAL A 1 225 ? -11.032 9.949 1.983 1.00 64.88 225 VAL A CA 1
ATOM 1692 C C . VAL A 1 225 ? -9.827 9.847 2.912 1.00 64.88 225 VAL A C 1
ATOM 1694 O O . VAL A 1 225 ? -9.230 8.789 3.107 1.00 64.88 225 VAL A O 1
ATOM 1697 N N . ALA A 1 226 ? -9.437 10.996 3.445 1.00 61.50 226 ALA A N 1
ATOM 1698 C CA . ALA A 1 226 ? -8.442 11.125 4.493 1.00 61.50 226 ALA A CA 1
ATOM 1699 C C . ALA A 1 226 ? -8.955 10.434 5.776 1.00 61.50 226 ALA A C 1
ATOM 1701 O O . ALA A 1 226 ? -10.060 10.736 6.224 1.00 61.50 226 ALA A O 1
ATOM 1702 N N . GLY A 1 227 ? -8.208 9.481 6.341 1.00 50.72 227 GLY A N 1
ATOM 1703 C CA . GLY A 1 227 ? -8.689 8.686 7.483 1.00 50.72 227 GLY A CA 1
ATOM 1704 C C . GLY A 1 227 ? -8.805 9.454 8.811 1.00 50.72 227 GLY A C 1
ATOM 1705 O O . GLY A 1 227 ? -8.143 10.464 9.002 1.00 50.72 227 GLY A O 1
ATOM 1706 N N . PRO A 1 228 ? -9.634 9.020 9.773 1.00 55.06 228 PRO A N 1
ATOM 1707 C CA . PRO A 1 228 ? -9.696 9.664 11.086 1.00 55.06 228 PRO A CA 1
ATOM 1708 C C . PRO A 1 228 ? -8.367 9.504 11.852 1.00 55.06 228 PRO A C 1
ATOM 1710 O O . PRO A 1 228 ? -7.689 8.482 11.710 1.00 55.06 228 PRO A O 1
ATOM 1713 N N . VAL A 1 229 ? -8.012 10.499 12.680 1.00 51.81 229 VAL A N 1
ATOM 1714 C CA . VAL A 1 229 ? -6.884 10.445 13.637 1.00 51.81 229 VAL A CA 1
ATOM 1715 C C . VAL A 1 229 ? -7.360 10.441 15.083 1.00 51.81 229 VAL A C 1
ATOM 1717 O O . VAL A 1 229 ? -8.287 11.167 15.442 1.00 51.81 229 VAL A O 1
ATOM 1720 N N . GLY A 1 230 ? -6.660 9.669 15.917 1.00 48.97 230 GLY A N 1
ATOM 1721 C CA . GLY A 1 230 ? -6.792 9.666 17.373 1.00 48.97 230 GLY A CA 1
ATOM 1722 C C . GLY A 1 230 ? -7.967 8.858 17.942 1.00 48.97 230 GLY A C 1
ATOM 1723 O O . GLY A 1 230 ? -8.794 8.299 17.225 1.00 48.97 230 GLY A O 1
ATOM 1724 N N . ARG A 1 231 ? -8.061 8.841 19.283 1.00 44.75 231 ARG A N 1
ATOM 1725 C CA . ARG A 1 231 ? -9.101 8.144 20.081 1.00 44.75 231 ARG A CA 1
ATOM 1726 C C . ARG A 1 231 ? -10.542 8.641 19.856 1.00 44.75 231 ARG A C 1
ATOM 1728 O O . ARG A 1 231 ? -11.462 8.066 20.429 1.00 44.75 231 ARG A O 1
ATOM 1735 N N . TYR A 1 232 ? -10.759 9.666 19.028 1.00 45.31 232 TYR A N 1
ATOM 1736 C CA . TYR A 1 232 ? -12.077 10.250 18.743 1.00 45.31 232 TYR A CA 1
ATOM 1737 C C . TYR A 1 232 ? -12.669 9.813 17.392 1.00 45.31 232 TYR A C 1
ATOM 1739 O O . TYR A 1 232 ? -13.514 10.507 16.830 1.00 45.31 232 TYR A O 1
ATOM 1747 N N . ALA A 1 233 ? -12.321 8.622 16.894 1.00 50.34 233 ALA A N 1
ATOM 1748 C CA . ALA A 1 233 ? -13.007 7.976 15.766 1.00 50.34 233 ALA A CA 1
ATOM 1749 C C . ALA A 1 233 ? -14.465 7.543 16.085 1.00 50.34 233 ALA A C 1
ATOM 1751 O O . ALA A 1 233 ? -15.001 6.637 15.459 1.00 50.34 233 ALA A O 1
ATOM 1752 N N . GLN A 1 234 ? -15.131 8.206 17.040 1.00 48.38 234 GLN A N 1
ATOM 1753 C CA . GLN A 1 234 ? -16.577 8.107 17.261 1.00 48.38 234 GLN A CA 1
ATOM 1754 C C . GLN A 1 234 ? -17.388 8.941 16.256 1.00 48.38 234 GLN A C 1
ATOM 1756 O O . GLN A 1 234 ? -18.617 8.902 16.256 1.00 48.38 234 GLN A O 1
ATOM 1761 N N . ILE A 1 235 ? -16.722 9.684 15.366 1.00 43.88 235 ILE A N 1
ATOM 1762 C CA . ILE A 1 235 ? -17.386 10.387 14.270 1.00 43.88 235 ILE A CA 1
ATOM 1763 C C . ILE A 1 235 ? -17.785 9.352 13.213 1.00 43.88 235 ILE A C 1
ATOM 1765 O O . ILE A 1 235 ? -16.987 8.999 12.351 1.00 43.88 235 ILE A O 1
ATOM 1769 N N . GLY A 1 236 ? -19.022 8.861 13.331 1.00 51.09 236 GLY A N 1
ATOM 1770 C CA . GLY A 1 236 ? -19.818 8.149 12.329 1.00 51.09 236 GLY A CA 1
ATOM 1771 C C . GLY A 1 236 ? -19.063 7.166 11.437 1.00 51.09 236 GLY A C 1
ATOM 1772 O O . GLY A 1 236 ? -18.690 7.498 10.322 1.00 51.09 236 GLY A O 1
ATOM 1773 N N . THR A 1 237 ? -18.955 5.908 11.846 1.00 51.53 237 THR A N 1
ATOM 1774 C CA . THR A 1 237 ? -18.510 4.786 10.996 1.00 51.53 237 THR A CA 1
ATOM 1775 C C . THR A 1 237 ? -19.185 4.745 9.615 1.00 51.53 237 THR A C 1
ATOM 1777 O O . THR A 1 237 ? -18.602 4.222 8.671 1.00 51.53 237 THR A O 1
ATOM 1780 N N . ASP A 1 238 ? -20.367 5.349 9.469 1.00 50.72 238 ASP A N 1
ATOM 1781 C CA . ASP A 1 238 ? -21.131 5.428 8.224 1.00 50.72 238 ASP A CA 1
ATOM 1782 C C . ASP A 1 238 ? -20.419 6.202 7.090 1.00 50.72 238 ASP A C 1
ATOM 1784 O O . ASP A 1 238 ? -20.481 5.783 5.936 1.00 50.72 238 ASP A O 1
ATOM 1788 N N . TRP A 1 239 ? -19.660 7.275 7.372 1.00 51.06 239 TRP A N 1
ATOM 1789 C CA . TRP A 1 239 ? -18.936 7.999 6.305 1.00 51.06 239 TRP A CA 1
ATOM 1790 C C . TRP A 1 239 ? -17.699 7.233 5.819 1.00 51.06 239 TRP A C 1
ATOM 1792 O O . TRP A 1 239 ? -17.409 7.236 4.622 1.00 51.06 239 TRP A O 1
ATOM 1802 N N . LEU A 1 240 ? -17.023 6.528 6.733 1.00 53.97 240 LEU A N 1
ATOM 1803 C CA . LEU A 1 240 ? -15.833 5.713 6.466 1.00 53.97 240 LEU A CA 1
ATOM 1804 C C . LEU A 1 240 ? -16.172 4.432 5.681 1.00 53.97 240 LEU A C 1
ATOM 1806 O O . LEU A 1 240 ? -15.365 3.934 4.898 1.00 53.97 240 LEU A O 1
ATOM 1810 N N . LEU A 1 241 ? -17.389 3.914 5.878 1.00 53.22 241 LEU A N 1
ATOM 1811 C CA . LEU A 1 241 ? -17.958 2.797 5.118 1.00 53.22 241 LEU A CA 1
ATOM 1812 C C . LEU A 1 241 ? -18.434 3.225 3.718 1.00 53.22 241 LEU A C 1
ATOM 1814 O O . LEU A 1 241 ? -18.421 2.418 2.790 1.00 53.22 241 LEU A O 1
ATOM 1818 N N . ARG A 1 242 ? -18.819 4.497 3.541 1.00 53.22 242 ARG A N 1
ATOM 1819 C CA . ARG A 1 242 ? -19.243 5.065 2.248 1.00 53.22 242 ARG A CA 1
ATOM 1820 C C . ARG A 1 242 ? -18.056 5.470 1.367 1.00 53.22 242 ARG A C 1
ATOM 1822 O O . ARG A 1 242 ? -18.142 5.396 0.140 1.00 53.22 242 ARG A O 1
ATOM 1829 N N . SER A 1 243 ? -16.937 5.865 1.978 1.00 56.78 243 SER A N 1
ATOM 1830 C CA . SER A 1 243 ? -1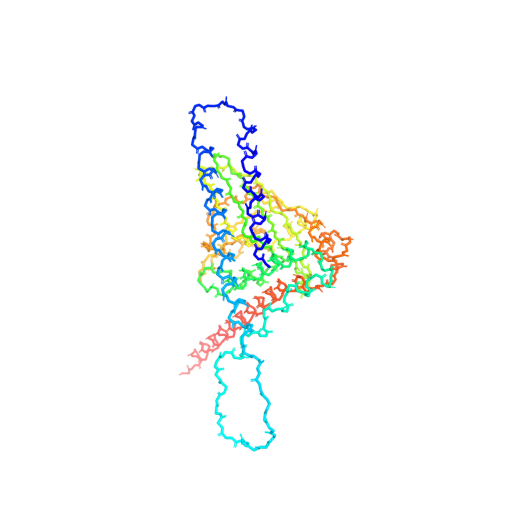5.653 6.084 1.310 1.00 56.78 243 SER A CA 1
ATOM 1831 C C . SER A 1 243 ? -14.942 4.753 1.093 1.00 56.78 243 SER A C 1
ATOM 1833 O O . SER A 1 243 ? -14.204 4.294 1.957 1.00 56.78 243 SER A O 1
ATOM 1835 N N . GLY A 1 244 ? -15.174 4.101 -0.047 1.00 78.38 244 GLY A N 1
ATOM 1836 C CA . GLY A 1 244 ? -14.644 2.755 -0.307 1.00 78.38 244 GLY A CA 1
ATOM 1837 C C . GLY A 1 244 ? -13.122 2.581 -0.132 1.00 78.38 244 GLY A C 1
ATOM 1838 O O . GLY A 1 244 ? -12.674 1.436 -0.049 1.00 78.38 244 GLY A O 1
ATOM 1839 N N . VAL A 1 245 ? -12.342 3.673 -0.058 1.00 85.44 245 VAL A N 1
ATOM 1840 C CA . VAL A 1 245 ? -10.900 3.683 0.239 1.00 85.4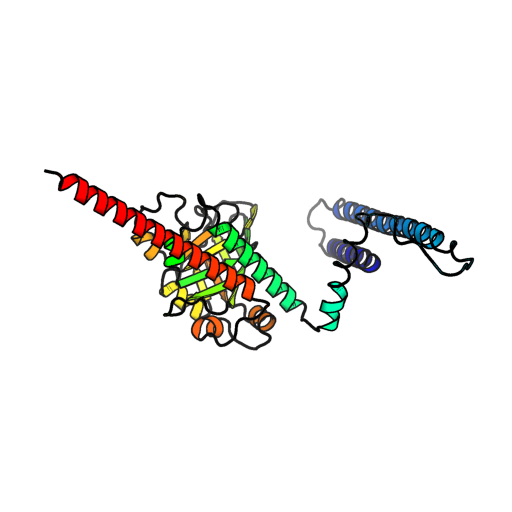4 245 VAL A CA 1
ATOM 1841 C C . VAL A 1 245 ? -10.548 4.792 1.238 1.00 85.44 245 VAL A C 1
ATOM 1843 O O . VAL A 1 245 ? -10.931 5.949 1.058 1.00 85.44 245 VAL A O 1
ATOM 1846 N N . VAL A 1 246 ? -9.740 4.463 2.245 1.00 84.81 246 VAL A N 1
ATOM 1847 C CA . VAL A 1 246 ? -9.197 5.400 3.237 1.00 84.81 246 VAL A CA 1
ATOM 1848 C C . VAL A 1 246 ? -7.679 5.511 3.078 1.00 84.81 246 VAL A C 1
ATOM 1850 O O . VAL A 1 246 ? -6.999 4.493 2.982 1.00 84.81 246 VAL A O 1
ATOM 1853 N N . ALA A 1 247 ? -7.130 6.727 3.053 1.00 85.12 247 ALA A N 1
ATOM 1854 C CA . ALA A 1 247 ? -5.704 6.967 2.813 1.00 85.12 247 ALA A CA 1
ATOM 1855 C C . ALA A 1 247 ? -4.943 7.492 4.047 1.00 85.12 247 ALA A C 1
ATOM 1857 O O . ALA A 1 247 ? -5.405 8.419 4.715 1.00 85.12 247 ALA A O 1
ATOM 1858 N N . TYR A 1 248 ? -3.742 6.950 4.286 1.00 81.38 248 TYR A N 1
ATOM 1859 C CA . TYR A 1 248 ? -2.860 7.233 5.431 1.00 81.38 248 TYR A CA 1
ATOM 1860 C C . TYR A 1 248 ? -1.401 7.484 5.025 1.00 81.38 248 TYR A C 1
ATOM 1862 O O . TYR A 1 248 ? -0.911 6.897 4.057 1.00 81.38 248 TYR A O 1
ATOM 1870 N N . SER A 1 249 ? -0.709 8.346 5.787 1.00 80.44 249 SER A N 1
ATOM 1871 C CA . SER A 1 249 ? 0.725 8.643 5.658 1.00 80.44 249 SER A CA 1
ATOM 1872 C C . SER A 1 249 ? 1.507 8.096 6.830 1.00 80.44 249 SER A C 1
ATOM 1874 O O . SER A 1 249 ? 1.106 8.308 7.971 1.00 80.44 249 SER A O 1
ATOM 1876 N N . ARG A 1 250 ? 2.696 7.548 6.571 1.00 73.69 250 ARG A N 1
ATOM 1877 C CA . ARG A 1 250 ? 3.649 7.256 7.649 1.00 73.69 250 ARG A CA 1
ATOM 1878 C C . ARG A 1 250 ? 4.235 8.525 8.279 1.00 73.69 250 ARG A C 1
ATOM 1880 O O . ARG A 1 250 ? 4.189 8.687 9.487 1.00 73.69 250 ARG A O 1
ATOM 1887 N N . SER A 1 251 ? 4.755 9.453 7.470 1.00 63.03 251 SER A N 1
ATOM 1888 C CA . SER A 1 251 ? 5.549 10.595 7.960 1.00 63.03 251 SER A CA 1
ATOM 1889 C C . SER A 1 251 ? 4.740 11.828 8.366 1.00 63.03 251 SER A C 1
ATOM 1891 O O . SER A 1 251 ? 5.286 12.735 8.991 1.00 63.03 251 SER A O 1
ATOM 1893 N N . ARG A 1 252 ? 3.454 11.896 8.007 1.00 60.69 252 ARG A N 1
ATOM 1894 C CA . ARG A 1 252 ? 2.571 13.015 8.381 1.00 60.69 252 ARG A CA 1
ATOM 1895 C C . ARG A 1 252 ? 1.319 12.602 9.158 1.00 60.69 252 ARG A C 1
ATOM 1897 O O . ARG A 1 252 ? 0.530 13.473 9.509 1.00 60.69 252 ARG A O 1
ATOM 1904 N N . GLY A 1 253 ? 1.123 11.309 9.427 1.00 57.88 253 GLY A N 1
ATOM 1905 C CA . GLY A 1 253 ? -0.137 10.802 9.972 1.00 57.88 253 GLY A CA 1
ATOM 1906 C C . GLY A 1 253 ? -1.293 11.019 8.987 1.00 57.88 253 GLY A C 1
ATOM 1907 O O . GLY A 1 253 ? -1.210 10.626 7.821 1.00 57.88 253 GLY A O 1
ATOM 1908 N N . LEU A 1 254 ? -2.377 11.663 9.429 1.00 55.03 254 LEU A N 1
ATOM 1909 C CA . LEU A 1 254 ? -3.516 11.988 8.568 1.00 55.03 254 LEU A CA 1
ATOM 1910 C C . LEU A 1 254 ? -3.114 12.872 7.386 1.00 55.03 254 LEU A C 1
ATOM 1912 O O . LEU A 1 254 ? -2.762 14.041 7.537 1.00 55.03 254 LEU A O 1
ATOM 1916 N N . PHE A 1 255 ? -3.279 12.337 6.180 1.00 57.06 255 PHE A N 1
ATOM 1917 C CA . PHE A 1 255 ? -3.237 13.128 4.960 1.00 57.06 255 PHE A CA 1
ATOM 1918 C C . PHE A 1 255 ? -4.507 13.967 4.804 1.00 57.06 255 PHE A C 1
ATOM 1920 O O . PHE A 1 255 ? -5.432 13.588 4.090 1.00 57.06 255 PHE A O 1
ATOM 1927 N N . ALA A 1 256 ? -4.545 15.144 5.422 1.00 45.69 256 ALA A N 1
ATOM 1928 C CA . ALA A 1 256 ? -5.539 16.157 5.096 1.00 45.69 256 ALA A CA 1
ATOM 1929 C C . ALA A 1 256 ? -5.344 16.640 3.640 1.00 45.69 256 ALA A C 1
ATOM 1931 O O . ALA A 1 256 ? -4.455 17.431 3.333 1.00 45.69 256 ALA A O 1
ATOM 1932 N N . GLY A 1 257 ? -6.173 16.149 2.716 1.00 50.88 257 GLY A N 1
ATOM 1933 C CA . GLY A 1 257 ? -6.524 16.889 1.498 1.00 50.88 257 GLY A CA 1
ATOM 1934 C C . GLY A 1 257 ? -5.489 16.985 0.370 1.00 50.88 257 GLY A C 1
ATOM 1935 O O . GLY A 1 257 ? -5.720 17.734 -0.579 1.00 50.88 257 GLY A O 1
ATOM 1936 N N . VAL A 1 258 ? -4.392 16.224 0.371 1.00 51.25 258 VAL A N 1
ATOM 1937 C CA . VAL A 1 258 ? -3.542 16.110 -0.832 1.00 51.25 258 VAL A CA 1
ATOM 1938 C C . VAL A 1 258 ? -4.185 15.147 -1.829 1.00 51.25 258 VAL A C 1
ATOM 1940 O O . VAL A 1 258 ? -3.783 13.998 -1.959 1.00 51.25 258 VAL A O 1
ATOM 1943 N N . ALA A 1 259 ? -5.208 15.667 -2.509 1.00 58.28 259 ALA A N 1
ATOM 1944 C CA . ALA A 1 259 ? -5.983 15.087 -3.600 1.00 58.28 259 ALA A CA 1
ATOM 1945 C C . ALA A 1 259 ? -5.352 13.845 -4.248 1.00 58.28 259 ALA A C 1
ATOM 1947 O O . ALA A 1 259 ? -4.470 13.934 -5.105 1.00 58.28 259 ALA A O 1
ATOM 1948 N N . LEU A 1 260 ? -5.840 12.688 -3.806 1.00 73.00 260 LEU A N 1
ATOM 1949 C CA . LEU A 1 260 ? -5.684 11.419 -4.507 1.00 73.00 260 LEU A CA 1
ATOM 1950 C C . LEU A 1 260 ? -6.696 11.296 -5.654 1.00 73.00 260 LEU A C 1
ATOM 1952 O O . LEU A 1 260 ? -6.607 10.363 -6.440 1.00 73.00 260 LEU A O 1
ATOM 1956 N N . ASN A 1 261 ? -7.643 12.232 -5.761 1.00 76.81 261 ASN A N 1
ATOM 1957 C CA . ASN A 1 261 ? -8.590 12.298 -6.866 1.00 76.81 261 ASN A CA 1
ATOM 1958 C C . ASN A 1 261 ? -7.827 12.431 -8.188 1.00 76.81 261 ASN A C 1
ATOM 1960 O O . ASN A 1 261 ? -6.978 13.308 -8.325 1.00 76.81 261 ASN A O 1
ATOM 1964 N N . GLY A 1 262 ? -8.126 11.546 -9.137 1.00 80.56 262 GLY A N 1
ATOM 1965 C CA . GLY A 1 262 ? -7.411 11.448 -10.410 1.00 80.56 262 GLY A CA 1
ATOM 1966 C C . GLY A 1 262 ? -6.190 10.524 -10.377 1.00 80.56 262 GLY A C 1
ATOM 1967 O O . GLY A 1 262 ? -5.553 10.334 -11.412 1.00 80.56 262 GLY A O 1
ATOM 1968 N N . ALA A 1 263 ? -5.862 9.921 -9.229 1.00 87.94 263 ALA A N 1
ATOM 1969 C CA . ALA A 1 263 ? -4.878 8.849 -9.167 1.00 87.94 263 ALA A CA 1
ATOM 1970 C C . ALA A 1 263 ? -5.488 7.519 -9.617 1.00 87.94 263 ALA A C 1
ATOM 1972 O O . ALA A 1 263 ? -6.583 7.145 -9.208 1.00 87.94 263 ALA A O 1
ATOM 1973 N N . VAL A 1 264 ? -4.739 6.792 -10.429 1.00 91.62 264 VAL A N 1
ATOM 1974 C CA . VAL A 1 264 ? -5.053 5.463 -10.932 1.00 91.62 264 VAL A CA 1
ATOM 1975 C C . VAL A 1 264 ? -4.068 4.476 -10.320 1.00 91.62 264 VAL A C 1
ATOM 1977 O O . VAL A 1 264 ? -2.854 4.697 -10.315 1.00 91.62 264 VAL A O 1
ATOM 1980 N N . ILE A 1 265 ? -4.600 3.386 -9.788 1.00 94.88 265 ILE A N 1
ATOM 1981 C CA . ILE A 1 265 ? -3.840 2.219 -9.361 1.00 94.88 265 ILE A CA 1
ATOM 1982 C C . ILE A 1 265 ? -3.975 1.176 -10.459 1.00 94.88 265 ILE A C 1
ATOM 1984 O O . ILE A 1 265 ? -5.089 0.879 -10.876 1.00 94.88 265 ILE A O 1
ATOM 1988 N N . THR A 1 266 ? -2.858 0.634 -10.925 1.00 95.81 266 THR A N 1
ATOM 1989 C CA . THR A 1 266 ? -2.813 -0.401 -11.968 1.00 95.81 266 THR A CA 1
ATOM 1990 C C . THR A 1 266 ? -1.972 -1.574 -11.499 1.00 95.81 266 THR A C 1
ATOM 1992 O O . THR A 1 266 ? -1.017 -1.391 -10.740 1.00 95.81 266 THR A O 1
ATOM 1995 N N . ILE A 1 267 ? -2.320 -2.779 -11.937 1.00 95.88 267 ILE A N 1
ATOM 1996 C CA . ILE A 1 267 ? -1.523 -3.979 -11.677 1.00 95.88 267 ILE A CA 1
ATOM 1997 C C . ILE A 1 267 ? -0.160 -3.881 -12.389 1.00 95.88 267 ILE A C 1
ATOM 1999 O O . ILE A 1 267 ? -0.078 -3.466 -13.544 1.00 95.88 267 ILE A O 1
ATOM 2003 N N . ASP A 1 268 ? 0.925 -4.257 -11.702 1.00 95.81 268 ASP A N 1
ATOM 2004 C CA . ASP A 1 268 ? 2.269 -4.354 -12.286 1.00 95.81 268 ASP A CA 1
ATOM 2005 C C . ASP A 1 268 ? 2.640 -5.821 -12.549 1.00 95.81 268 ASP A C 1
ATOM 2007 O O . ASP A 1 268 ? 3.409 -6.433 -11.803 1.00 95.81 268 ASP A O 1
ATOM 2011 N N . ASP A 1 269 ? 2.123 -6.382 -13.645 1.00 94.62 269 ASP A N 1
ATOM 2012 C CA . ASP A 1 269 ? 2.407 -7.765 -14.061 1.00 94.62 269 ASP A CA 1
ATOM 2013 C C . ASP A 1 269 ? 3.898 -8.029 -14.288 1.00 94.62 269 ASP A C 1
ATOM 2015 O O . ASP A 1 269 ? 4.376 -9.157 -14.153 1.00 94.62 269 ASP A O 1
ATOM 2019 N N . SER A 1 270 ? 4.665 -6.987 -14.622 1.00 93.44 270 SER A N 1
ATOM 2020 C CA . SER A 1 270 ? 6.107 -7.120 -14.786 1.00 93.44 270 SER A CA 1
ATOM 2021 C C . SER A 1 270 ? 6.797 -7.394 -13.453 1.00 93.44 270 SER A C 1
ATOM 2023 O O . SER A 1 270 ? 7.562 -8.354 -13.365 1.00 93.44 270 SER A O 1
ATOM 2025 N N . SER A 1 271 ? 6.449 -6.626 -12.418 1.00 94.62 271 SER A N 1
ATOM 2026 C CA . SER A 1 271 ? 6.944 -6.825 -11.057 1.00 94.62 271 SER A CA 1
ATOM 2027 C C . SER A 1 271 ? 6.405 -8.123 -10.446 1.00 94.62 271 SER A C 1
ATOM 2029 O O . SER A 1 271 ? 7.156 -8.838 -9.790 1.00 94.62 271 SER A O 1
ATOM 2031 N N . ASN A 1 272 ? 5.147 -8.490 -10.720 1.00 94.69 272 ASN A N 1
ATOM 2032 C CA . ASN A 1 272 ? 4.579 -9.771 -10.285 1.00 94.69 272 ASN A CA 1
ATOM 2033 C C . ASN A 1 272 ? 5.343 -10.959 -10.868 1.00 94.69 272 ASN A C 1
ATOM 2035 O O . ASN A 1 272 ? 5.744 -11.858 -10.130 1.00 94.69 272 ASN A O 1
ATOM 2039 N N . ARG A 1 273 ? 5.617 -10.952 -12.176 1.00 92.88 273 ARG A N 1
ATOM 2040 C CA . ARG A 1 273 ? 6.422 -12.003 -12.806 1.00 92.88 273 ARG A CA 1
ATOM 2041 C C . ARG A 1 273 ? 7.828 -12.065 -12.221 1.00 92.88 273 ARG A C 1
ATOM 2043 O O . ARG A 1 273 ? 8.339 -13.160 -12.004 1.00 92.88 273 ARG A O 1
ATOM 2050 N N . ASP A 1 274 ? 8.442 -10.916 -11.958 1.00 91.31 274 ASP A N 1
ATOM 2051 C CA . ASP A 1 274 ? 9.784 -10.857 -11.381 1.00 91.31 274 ASP A CA 1
ATOM 2052 C C . ASP A 1 274 ? 9.801 -11.372 -9.924 1.00 91.31 274 ASP A C 1
ATOM 2054 O O . ASP A 1 274 ? 10.756 -12.037 -9.526 1.00 91.31 274 ASP A O 1
ATOM 2058 N N . ALA A 1 275 ? 8.740 -11.135 -9.145 1.00 90.06 275 ALA A N 1
ATOM 2059 C CA . ALA A 1 275 ? 8.617 -11.583 -7.755 1.00 90.06 275 ALA A CA 1
ATOM 2060 C C . ALA A 1 275 ? 8.220 -13.062 -7.609 1.00 90.06 275 ALA A C 1
ATOM 2062 O O . ALA A 1 275 ? 8.742 -13.760 -6.740 1.00 90.06 275 ALA A O 1
ATOM 2063 N N . TYR A 1 276 ? 7.310 -13.552 -8.453 1.00 89.94 276 TYR A N 1
ATOM 2064 C CA . TYR A 1 276 ? 6.777 -14.918 -8.383 1.00 89.94 276 TYR A CA 1
ATOM 2065 C C . TYR A 1 276 ? 7.456 -15.893 -9.349 1.00 89.94 276 TYR A C 1
ATOM 2067 O O . TYR A 1 276 ? 7.212 -17.095 -9.277 1.00 89.94 276 TYR A O 1
ATOM 2075 N N . SER A 1 277 ? 8.314 -15.404 -10.252 1.00 88.31 277 SER A N 1
ATOM 2076 C CA . SER A 1 277 ? 8.968 -16.205 -11.301 1.00 88.31 277 SER A CA 1
ATOM 2077 C C . SER A 1 277 ? 7.980 -17.007 -12.165 1.00 88.31 277 SER A C 1
ATOM 2079 O O . SER A 1 277 ? 8.310 -18.064 -12.703 1.00 88.31 277 SER A O 1
ATOM 2081 N N . ARG A 1 278 ? 6.748 -16.503 -12.303 1.00 85.38 278 ARG A N 1
ATOM 2082 C CA . ARG A 1 278 ? 5.655 -17.097 -13.082 1.00 85.38 278 ARG A CA 1
ATOM 2083 C C . ARG A 1 278 ? 4.950 -16.024 -13.900 1.00 85.38 278 ARG A C 1
ATOM 2085 O O . ARG A 1 278 ? 4.889 -14.869 -13.494 1.00 85.38 278 ARG A O 1
ATOM 2092 N N . HIS A 1 279 ? 4.411 -16.410 -15.052 1.00 86.12 279 HIS A N 1
ATOM 2093 C CA . HIS A 1 279 ? 3.535 -15.541 -15.832 1.00 86.12 279 HIS A CA 1
ATOM 2094 C C . HIS A 1 279 ? 2.134 -15.623 -15.232 1.00 86.12 279 HIS A C 1
ATOM 2096 O O . HIS A 1 279 ? 1.396 -16.555 -15.531 1.00 86.12 279 HIS A O 1
ATOM 2102 N N . VAL A 1 280 ? 1.821 -14.688 -14.340 1.00 86.75 280 VAL A N 1
ATOM 2103 C CA . VAL A 1 280 ? 0.508 -14.554 -13.705 1.00 86.75 280 VAL A CA 1
ATOM 2104 C C . VAL A 1 280 ? 0.100 -13.094 -13.754 1.00 86.75 280 VAL A C 1
ATOM 2106 O O . VAL A 1 280 ? 0.952 -12.217 -13.567 1.00 86.75 280 VAL A O 1
ATOM 2109 N N . HIS A 1 281 ? -1.178 -12.838 -14.013 1.00 91.19 281 HIS A N 1
ATOM 2110 C CA . HIS A 1 281 ? -1.706 -11.493 -13.883 1.00 91.19 281 HIS A CA 1
ATOM 2111 C C . HIS A 1 281 ? -1.970 -11.194 -12.409 1.00 91.19 281 HIS A C 1
ATOM 2113 O O . HIS A 1 281 ? -2.369 -12.061 -11.629 1.00 91.19 281 HIS A O 1
ATOM 2119 N N . GLY A 1 282 ? -1.685 -9.967 -11.989 1.00 87.62 282 GLY A N 1
ATOM 2120 C CA . GLY A 1 282 ? -1.851 -9.591 -10.588 1.00 87.62 282 GLY A CA 1
ATOM 2121 C C . GLY A 1 282 ? -3.296 -9.623 -10.106 1.00 87.62 282 GLY A C 1
ATOM 2122 O O . GLY A 1 282 ? -3.525 -9.858 -8.923 1.00 87.62 282 GLY A O 1
ATOM 2123 N N . ASP A 1 283 ? -4.281 -9.441 -10.984 1.00 89.31 283 ASP A N 1
ATOM 2124 C CA . ASP A 1 283 ? -5.677 -9.606 -10.596 1.00 89.31 283 ASP A CA 1
ATOM 2125 C C . ASP A 1 283 ? -6.039 -11.069 -10.315 1.00 89.31 283 ASP A C 1
ATOM 2127 O O . ASP A 1 283 ? -6.767 -11.319 -9.357 1.00 89.31 283 ASP A O 1
ATOM 2131 N N . ASP A 1 284 ? -5.460 -12.031 -11.040 1.00 90.56 284 ASP A N 1
ATOM 2132 C CA . ASP A 1 284 ? -5.617 -13.463 -10.744 1.00 90.56 284 ASP A CA 1
ATOM 2133 C C . ASP A 1 284 ? -5.006 -13.832 -9.381 1.00 90.56 284 ASP A C 1
ATOM 2135 O O . ASP A 1 284 ? -5.558 -14.641 -8.630 1.00 90.56 284 ASP A O 1
ATOM 2139 N N . ILE A 1 285 ? -3.887 -13.189 -9.011 1.00 91.38 285 ILE A N 1
ATOM 2140 C CA . ILE A 1 285 ? -3.285 -13.330 -7.675 1.00 91.38 285 ILE A CA 1
ATOM 2141 C C . ILE A 1 285 ? -4.273 -12.859 -6.592 1.00 91.38 285 ILE A C 1
ATOM 2143 O O . ILE A 1 285 ? -4.425 -13.520 -5.565 1.00 91.38 285 ILE A O 1
ATOM 2147 N N . LEU A 1 286 ? -4.967 -11.738 -6.818 1.00 92.25 286 LEU A N 1
ATOM 2148 C CA . LEU A 1 286 ? -5.885 -11.139 -5.842 1.00 92.25 286 LEU A CA 1
ATOM 2149 C C . LEU A 1 286 ? -7.280 -11.793 -5.800 1.00 92.25 286 LEU A C 1
ATOM 2151 O O . LEU A 1 286 ? -7.963 -11.686 -4.773 1.00 92.25 286 LEU A O 1
ATOM 2155 N N . LYS A 1 287 ? -7.726 -12.422 -6.896 1.00 90.62 287 LYS A N 1
ATOM 2156 C CA . LYS A 1 287 ? -9.013 -13.134 -6.995 1.00 90.62 287 LYS A CA 1
ATOM 2157 C C . LYS A 1 287 ? -8.917 -14.543 -6.428 1.00 90.62 287 LYS A C 1
ATOM 2159 O O . LYS A 1 287 ? -9.625 -14.851 -5.471 1.00 90.62 287 LYS A O 1
ATOM 2164 N N . ASP A 1 288 ? -8.008 -15.334 -6.993 1.00 86.19 288 ASP A N 1
ATOM 2165 C CA . ASP A 1 288 ? -8.014 -16.795 -6.878 1.00 86.19 288 ASP A CA 1
ATOM 2166 C C . ASP A 1 288 ? -6.776 -17.337 -6.158 1.00 86.19 288 ASP A C 1
ATOM 2168 O O . ASP A 1 288 ? -6.607 -18.549 -6.051 1.00 86.19 288 ASP A O 1
ATOM 2172 N N . ALA A 1 289 ? -5.891 -16.451 -5.680 1.00 86.69 289 ALA A N 1
ATOM 2173 C CA . ALA A 1 289 ? -4.625 -16.829 -5.057 1.00 86.69 289 ALA A CA 1
ATOM 2174 C C . ALA A 1 289 ? -3.830 -17.826 -5.922 1.00 86.69 289 ALA A C 1
ATOM 2176 O O . ALA A 1 289 ? -3.281 -18.804 -5.421 1.00 86.69 289 ALA A O 1
ATOM 2177 N N . MET A 1 290 ? -3.754 -17.567 -7.236 1.00 82.25 290 MET A N 1
ATOM 2178 C CA . MET A 1 290 ? -3.119 -18.452 -8.231 1.00 82.25 290 MET A CA 1
ATOM 2179 C C . MET A 1 290 ? -1.629 -18.766 -7.985 1.00 82.25 290 MET A C 1
ATOM 2181 O O . MET A 1 290 ? -1.029 -19.582 -8.691 1.00 82.25 290 MET A O 1
ATOM 2185 N N . VAL A 1 291 ? -1.003 -18.104 -7.016 1.00 88.38 291 VAL A N 1
ATOM 2186 C CA . VAL A 1 291 ? 0.386 -18.320 -6.614 1.00 88.38 291 VAL A CA 1
ATOM 2187 C C . VAL A 1 291 ? 0.463 -18.544 -5.118 1.00 88.38 291 VAL A C 1
ATOM 2189 O O . VAL A 1 291 ? -0.274 -17.931 -4.357 1.00 88.38 291 VAL A O 1
ATOM 2192 N N . ASP A 1 292 ? 1.414 -19.363 -4.689 1.00 89.06 292 ASP A N 1
ATOM 2193 C CA . ASP A 1 292 ? 1.773 -19.432 -3.281 1.00 89.06 292 ASP A CA 1
ATOM 2194 C C . ASP A 1 292 ? 2.605 -18.208 -2.883 1.00 89.06 292 ASP A C 1
ATOM 2196 O O . ASP A 1 292 ? 3.374 -17.654 -3.679 1.00 89.06 292 ASP A O 1
ATOM 2200 N N . SER A 1 293 ? 2.485 -17.807 -1.618 1.00 88.50 293 SER A N 1
ATOM 2201 C CA . SER A 1 293 ? 3.392 -16.812 -1.048 1.00 88.50 293 SER A CA 1
ATOM 2202 C C . SER A 1 293 ? 4.828 -17.350 -1.010 1.00 88.50 293 SER A C 1
ATOM 2204 O O . SER A 1 293 ? 5.066 -18.546 -0.835 1.00 88.50 293 SER A O 1
ATOM 2206 N N . ASN A 1 294 ? 5.807 -16.459 -1.163 1.00 88.75 294 ASN A N 1
ATOM 2207 C CA . ASN A 1 294 ? 7.225 -16.801 -1.225 1.00 88.75 294 ASN A CA 1
ATOM 2208 C C . ASN A 1 294 ? 8.077 -15.811 -0.415 1.00 88.75 294 ASN A C 1
ATOM 2210 O O . ASN A 1 294 ? 7.602 -14.758 0.006 1.00 88.75 294 ASN A O 1
ATOM 2214 N N . ILE A 1 295 ? 9.366 -16.113 -0.243 1.00 86.75 295 ILE A N 1
ATOM 2215 C CA . ILE A 1 295 ? 10.295 -15.303 0.568 1.00 86.75 295 ILE A CA 1
ATOM 2216 C C . ILE A 1 295 ? 10.395 -13.825 0.137 1.00 86.75 295 ILE A C 1
ATOM 2218 O O . ILE A 1 295 ? 10.781 -12.977 0.938 1.00 86.75 295 ILE A O 1
ATOM 2222 N N . VAL A 1 296 ? 10.051 -13.497 -1.116 1.00 90.12 296 VAL A N 1
ATOM 2223 C CA . VAL A 1 296 ? 10.069 -12.122 -1.641 1.00 90.12 296 VAL A CA 1
ATOM 2224 C C . VAL A 1 296 ? 8.944 -11.302 -1.016 1.00 90.12 296 VAL A C 1
ATOM 2226 O O . VAL A 1 296 ? 9.164 -10.146 -0.661 1.00 90.12 296 VAL A O 1
ATOM 2229 N N . VAL A 1 297 ? 7.760 -11.898 -0.865 1.00 94.25 297 VAL A N 1
ATOM 2230 C CA . VAL A 1 297 ? 6.537 -11.203 -0.442 1.00 94.25 297 VAL A CA 1
ATOM 2231 C C . VAL A 1 297 ? 6.093 -11.520 0.986 1.00 94.25 297 VAL A C 1
ATOM 2233 O O . VAL A 1 297 ? 5.314 -10.745 1.537 1.00 94.25 297 VAL A O 1
ATOM 2236 N N . GLN A 1 298 ? 6.610 -12.591 1.607 1.00 94.88 298 GLN A N 1
ATOM 2237 C CA . GLN A 1 298 ? 6.237 -12.987 2.975 1.00 94.88 298 GLN A CA 1
ATOM 2238 C C . GLN A 1 298 ? 6.305 -11.839 3.990 1.00 94.88 298 GLN A C 1
ATOM 2240 O O . GLN A 1 298 ? 5.307 -11.639 4.674 1.00 94.88 298 GLN A O 1
ATOM 2245 N N . PRO A 1 299 ? 7.365 -11.000 4.035 1.00 96.12 299 PRO A N 1
ATOM 2246 C CA . PRO A 1 299 ? 7.431 -9.927 5.028 1.00 96.12 299 PRO A CA 1
ATOM 2247 C C . PRO A 1 299 ? 6.219 -8.988 4.997 1.00 96.12 299 PRO A C 1
ATOM 2249 O O . PRO A 1 299 ? 5.793 -8.480 6.027 1.00 96.12 299 PRO A O 1
ATOM 2252 N N . PHE A 1 300 ? 5.649 -8.752 3.811 1.00 97.12 300 PHE A N 1
ATOM 2253 C CA . PHE A 1 300 ? 4.462 -7.914 3.662 1.00 97.12 300 PHE A CA 1
ATOM 2254 C C . PHE A 1 300 ? 3.199 -8.598 4.200 1.00 97.12 300 PHE A C 1
ATOM 2256 O O . PHE A 1 300 ? 2.374 -7.939 4.830 1.00 97.12 300 PHE A O 1
ATOM 2263 N N . LEU A 1 301 ? 3.045 -9.905 3.963 1.00 96.38 301 LEU A N 1
ATOM 2264 C CA . LEU A 1 301 ? 1.925 -10.675 4.508 1.00 96.38 301 LEU A CA 1
ATOM 2265 C C . LEU A 1 301 ? 2.016 -10.817 6.021 1.00 96.38 301 LEU A C 1
ATOM 2267 O O . LEU A 1 301 ? 1.006 -10.639 6.694 1.00 96.38 301 LEU A O 1
ATOM 2271 N N . ASP A 1 302 ? 3.206 -11.097 6.546 1.00 96.38 302 ASP A N 1
ATOM 2272 C CA . ASP A 1 302 ? 3.448 -11.223 7.981 1.00 96.38 302 ASP A CA 1
ATOM 2273 C C . ASP A 1 302 ? 3.070 -9.921 8.697 1.00 96.38 302 ASP A C 1
ATOM 2275 O O . ASP A 1 302 ? 2.242 -9.945 9.602 1.00 96.38 302 ASP A O 1
ATOM 2279 N N . ALA A 1 303 ? 3.520 -8.766 8.191 1.00 96.00 303 ALA A N 1
ATOM 2280 C CA . ALA A 1 303 ? 3.144 -7.463 8.746 1.00 96.00 303 ALA A CA 1
ATOM 2281 C C . ALA A 1 303 ? 1.621 -7.216 8.737 1.00 96.00 303 ALA A C 1
ATOM 2283 O O . ALA A 1 303 ? 1.067 -6.669 9.692 1.00 96.00 303 ALA A O 1
ATOM 2284 N N . LEU A 1 304 ? 0.907 -7.632 7.681 1.00 95.88 304 LEU A N 1
ATOM 2285 C CA . LEU A 1 304 ? -0.557 -7.527 7.624 1.00 95.88 304 LEU A CA 1
ATOM 2286 C C . LEU A 1 304 ? -1.255 -8.474 8.606 1.00 95.88 304 LEU A C 1
ATOM 2288 O O . LEU A 1 304 ? -2.241 -8.080 9.239 1.00 95.88 304 LEU A O 1
ATOM 2292 N N . ASN A 1 305 ? -0.769 -9.709 8.728 1.00 95.50 305 ASN A N 1
ATOM 2293 C CA . ASN A 1 305 ? -1.282 -10.692 9.677 1.00 95.50 305 ASN A CA 1
ATOM 2294 C C . ASN A 1 305 ? -1.078 -10.203 11.111 1.00 95.50 305 ASN A C 1
ATOM 2296 O O . ASN A 1 305 ? -2.046 -10.139 11.866 1.00 95.50 305 ASN A O 1
ATOM 2300 N N . ASP A 1 306 ? 0.128 -9.758 11.451 1.00 94.25 306 ASP A N 1
ATOM 2301 C CA . ASP A 1 306 ? 0.479 -9.252 12.776 1.00 94.25 306 ASP A CA 1
ATOM 2302 C C . ASP A 1 306 ? -0.327 -8.001 13.127 1.00 94.25 306 ASP A C 1
ATOM 2304 O O . ASP A 1 306 ? -0.874 -7.892 14.225 1.00 94.25 306 ASP A O 1
ATOM 2308 N N . ALA A 1 307 ? -0.461 -7.064 12.183 1.00 92.12 307 ALA A N 1
ATOM 2309 C CA . ALA A 1 307 ? -1.318 -5.891 12.343 1.00 92.12 307 ALA A CA 1
ATOM 2310 C C . ALA A 1 307 ? -2.782 -6.274 12.600 1.00 92.12 307 ALA A C 1
ATOM 2312 O O . ALA A 1 307 ? -3.443 -5.679 13.451 1.00 92.12 307 ALA A O 1
ATOM 2313 N N . THR A 1 308 ? -3.286 -7.283 11.887 1.00 91.81 308 THR A N 1
ATOM 2314 C CA . THR A 1 308 ? -4.664 -7.766 12.041 1.00 91.81 308 THR A CA 1
ATOM 2315 C C . THR A 1 308 ? -4.865 -8.448 13.391 1.00 91.81 308 THR A C 1
ATOM 2317 O O . THR A 1 308 ? -5.836 -8.151 14.079 1.00 91.81 308 THR A O 1
ATOM 2320 N N . GLN A 1 309 ? -3.943 -9.319 13.801 1.00 91.56 309 GLN A N 1
ATOM 2321 C CA . GLN A 1 30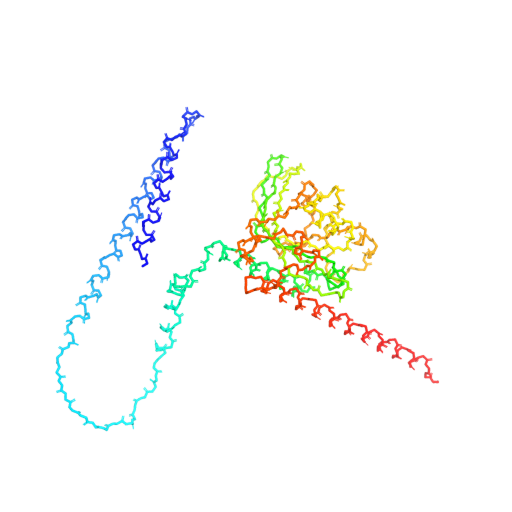9 ? -4.016 -10.023 15.081 1.00 91.56 309 GLN A CA 1
ATOM 2322 C C . GLN A 1 309 ? -3.954 -9.051 16.261 1.00 91.56 309 GLN A C 1
ATOM 2324 O O . GLN A 1 309 ? -4.764 -9.153 17.180 1.00 91.56 309 GLN A O 1
ATOM 2329 N N . ARG A 1 310 ? -3.053 -8.059 16.214 1.00 88.69 310 ARG A N 1
ATOM 2330 C CA . ARG A 1 310 ? -2.974 -6.994 17.227 1.00 88.69 310 ARG A CA 1
ATOM 2331 C C . ARG A 1 310 ? -4.285 -6.217 17.330 1.00 88.69 310 ARG A C 1
ATOM 2333 O O . ARG A 1 310 ? -4.801 -6.025 18.425 1.00 88.69 310 ARG A O 1
ATOM 2340 N N . SER A 1 311 ? -4.841 -5.839 16.184 1.00 86.88 311 SER A N 1
ATOM 2341 C CA . SER A 1 311 ? -6.109 -5.116 16.080 1.00 86.88 311 SER A CA 1
ATOM 2342 C C . SER A 1 311 ? -7.314 -5.919 16.598 1.00 86.88 311 SER A C 1
ATOM 2344 O O . SER A 1 311 ? -8.228 -5.366 17.207 1.00 86.88 311 SER A O 1
ATOM 2346 N N . GLN A 1 312 ? -7.327 -7.239 16.399 1.00 86.81 312 GLN A N 1
ATOM 2347 C CA . GLN A 1 312 ? -8.363 -8.119 16.949 1.00 86.81 312 GLN A CA 1
ATOM 2348 C C . GLN A 1 312 ? -8.207 -8.316 18.460 1.00 86.81 312 GLN A C 1
ATOM 2350 O O . GLN A 1 312 ? -9.199 -8.275 19.183 1.00 86.81 312 GLN A O 1
ATOM 2355 N N . ALA A 1 313 ? -6.974 -8.479 18.947 1.00 86.31 313 ALA A N 1
ATOM 2356 C CA . ALA A 1 313 ? -6.696 -8.593 20.375 1.00 86.31 313 ALA A CA 1
ATOM 2357 C C . ALA A 1 313 ? -7.075 -7.309 21.137 1.00 86.31 313 ALA A C 1
ATOM 2359 O O . ALA A 1 313 ? -7.648 -7.387 22.223 1.00 86.31 313 ALA A O 1
ATOM 2360 N N . GLY A 1 314 ? -6.806 -6.134 20.554 1.00 83.06 314 GLY A N 1
ATOM 2361 C CA . GLY A 1 314 ? -7.216 -4.839 21.102 1.00 83.06 314 GLY A CA 1
ATOM 2362 C C . GLY A 1 314 ? -8.737 -4.688 21.191 1.00 83.06 314 GLY A C 1
ATOM 2363 O O . GLY A 1 314 ? -9.257 -4.334 22.252 1.00 83.06 314 GLY A O 1
ATOM 2364 N N . ALA A 1 315 ? -9.460 -5.058 20.128 1.00 80.75 315 ALA A N 1
ATOM 2365 C CA . ALA A 1 315 ? -10.924 -5.070 20.120 1.00 80.75 315 ALA A CA 1
ATOM 2366 C C . ALA A 1 315 ? -11.510 -6.021 21.182 1.00 80.75 315 ALA A C 1
ATOM 2368 O O . ALA A 1 315 ? -12.359 -5.612 21.969 1.00 80.75 315 ALA A O 1
ATOM 2369 N N . GLN A 1 316 ? -10.998 -7.252 21.283 1.00 83.00 316 GLN A N 1
ATOM 2370 C CA . GLN A 1 316 ? -11.446 -8.226 22.287 1.00 83.00 316 GLN A CA 1
ATOM 2371 C C . GLN A 1 316 ? -11.193 -7.754 23.724 1.00 83.00 316 GLN A C 1
ATOM 2373 O O . GLN A 1 316 ? -12.043 -7.933 24.595 1.00 83.00 316 GLN A O 1
ATOM 2378 N N . ALA A 1 317 ? -10.034 -7.142 23.984 1.00 84.00 317 ALA A N 1
ATOM 2379 C CA . ALA A 1 317 ? -9.713 -6.594 25.298 1.00 84.00 317 ALA A CA 1
ATOM 2380 C C . ALA A 1 317 ? -10.652 -5.438 25.678 1.00 84.00 317 ALA A C 1
ATOM 2382 O O . ALA A 1 317 ? -11.044 -5.323 26.840 1.00 84.00 317 ALA A O 1
ATOM 2383 N N . LYS A 1 318 ? -11.034 -4.606 24.703 1.00 82.50 318 LYS A N 1
ATOM 2384 C CA . LYS A 1 318 ? -12.003 -3.527 24.896 1.00 82.50 318 LYS A CA 1
ATOM 2385 C C . LYS A 1 318 ? -13.399 -4.074 25.197 1.00 82.50 318 LYS A C 1
ATOM 2387 O O . LYS A 1 318 ? -13.979 -3.683 26.202 1.00 82.50 318 LYS A O 1
ATOM 2392 N N . ASP A 1 319 ? -13.888 -5.025 24.403 1.00 83.94 319 ASP A N 1
ATOM 2393 C CA . ASP A 1 319 ? -15.202 -5.642 24.618 1.00 83.94 319 ASP A CA 1
ATOM 2394 C C . ASP A 1 319 ? -15.274 -6.340 25.987 1.00 83.94 319 ASP A C 1
ATOM 2396 O O . ASP A 1 319 ? -16.282 -6.266 26.688 1.00 83.94 319 ASP A O 1
ATOM 2400 N N . ALA A 1 320 ? -14.192 -6.997 26.417 1.00 85.38 320 ALA A N 1
ATOM 2401 C CA . ALA A 1 320 ? -14.110 -7.602 27.746 1.00 85.38 320 ALA A CA 1
ATOM 2402 C C . ALA A 1 320 ? -14.160 -6.555 28.875 1.00 85.38 320 ALA A C 1
ATOM 2404 O O . ALA A 1 320 ? -14.812 -6.789 29.894 1.00 85.38 320 ALA A O 1
ATOM 2405 N N . ALA A 1 321 ? -13.497 -5.408 28.699 1.00 83.38 321 ALA A N 1
ATOM 2406 C CA . ALA A 1 321 ? -13.514 -4.315 29.669 1.00 83.38 321 ALA A CA 1
ATOM 2407 C C . ALA A 1 321 ? -14.892 -3.637 29.758 1.00 83.38 321 ALA A C 1
ATOM 2409 O O . ALA A 1 321 ? -15.363 -3.381 30.866 1.00 83.38 321 ALA A O 1
ATOM 2410 N N . ASP A 1 322 ? -15.548 -3.406 28.619 1.00 85.38 322 ASP A N 1
ATOM 2411 C CA . ASP A 1 322 ? -16.884 -2.803 28.555 1.00 85.38 322 ASP A CA 1
ATOM 2412 C C . ASP A 1 322 ? -17.924 -3.731 29.218 1.00 85.38 322 ASP A C 1
ATOM 2414 O O . ASP A 1 322 ? -18.671 -3.301 30.095 1.00 85.38 322 ASP A O 1
ATOM 2418 N N . ASN A 1 323 ? -17.882 -5.039 28.929 1.00 86.69 323 ASN A N 1
ATOM 2419 C CA . ASN A 1 323 ? -18.745 -6.028 29.590 1.00 86.69 323 ASN A CA 1
ATOM 2420 C C . ASN A 1 323 ? -18.496 -6.122 31.107 1.00 86.69 323 ASN A C 1
ATOM 2422 O O . ASN A 1 323 ? -19.430 -6.314 31.886 1.00 86.69 323 ASN A O 1
ATOM 2426 N N . ALA A 1 324 ? -17.241 -6.008 31.553 1.00 85.06 324 ALA A N 1
ATOM 2427 C CA . ALA A 1 324 ? -16.919 -6.000 32.979 1.00 85.06 324 ALA A CA 1
ATOM 2428 C C . ALA A 1 324 ? -17.454 -4.741 33.681 1.00 85.06 324 ALA A C 1
ATOM 2430 O O . ALA A 1 324 ? -17.940 -4.834 34.810 1.00 85.06 324 ALA A O 1
ATOM 2431 N N . ALA A 1 325 ? -17.394 -3.583 33.017 1.00 81.62 325 ALA A N 1
ATOM 2432 C CA . ALA A 1 325 ? -17.937 -2.330 33.531 1.00 81.62 325 ALA A CA 1
ATOM 2433 C C . ALA A 1 325 ? -19.471 -2.365 33.631 1.00 81.62 325 ALA A C 1
ATOM 2435 O O . ALA A 1 325 ? -20.016 -1.968 34.661 1.00 81.62 325 ALA A O 1
ATOM 2436 N N . ASP A 1 326 ? -20.154 -2.895 32.613 1.00 83.12 326 ASP A N 1
ATOM 2437 C CA . ASP A 1 326 ? -21.612 -3.041 32.616 1.00 83.12 326 ASP A CA 1
ATOM 2438 C C . ASP A 1 326 ? -22.080 -3.991 33.726 1.00 83.12 326 ASP A C 1
ATOM 2440 O O . ASP A 1 326 ? -22.987 -3.653 34.488 1.00 83.12 326 ASP A O 1
ATOM 2444 N N . ASN A 1 327 ? -21.416 -5.139 33.899 1.00 83.06 327 ASN A N 1
ATOM 2445 C CA . ASN A 1 327 ? -21.738 -6.075 34.980 1.00 83.06 327 ASN A CA 1
ATOM 2446 C C . ASN A 1 327 ? -21.515 -5.452 36.369 1.00 83.06 327 ASN A C 1
ATOM 2448 O O . ASN A 1 327 ? -22.370 -5.578 37.243 1.00 83.06 327 ASN A O 1
ATOM 2452 N N . ALA A 1 328 ? -20.421 -4.706 36.563 1.00 79.19 328 ALA A N 1
ATOM 2453 C CA . ALA A 1 328 ? -20.168 -3.997 37.818 1.00 79.19 328 ALA A CA 1
ATOM 2454 C C . ALA A 1 328 ? -21.219 -2.905 38.106 1.00 79.19 328 ALA A C 1
ATOM 2456 O O . ALA A 1 328 ? -21.575 -2.674 39.263 1.00 79.19 328 ALA A O 1
ATOM 2457 N N . ALA A 1 329 ? -21.740 -2.240 37.068 1.00 76.50 329 ALA A N 1
ATOM 2458 C CA . ALA A 1 329 ? -22.819 -1.264 37.203 1.00 76.50 329 ALA A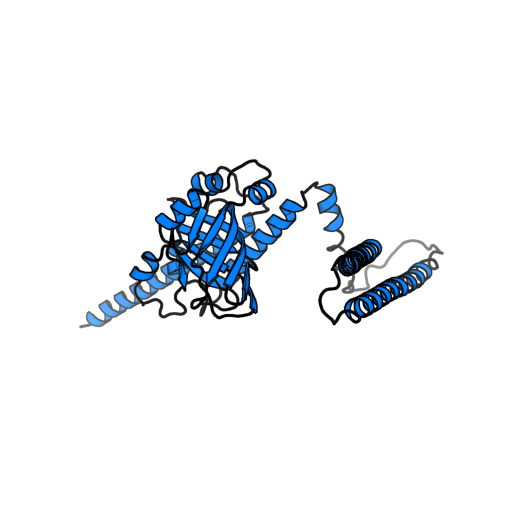 CA 1
ATOM 2459 C C . ALA A 1 329 ? -24.167 -1.923 37.553 1.00 76.50 329 ALA A C 1
ATOM 2461 O O . ALA A 1 329 ? -24.927 -1.372 38.352 1.00 76.50 329 ALA A O 1
ATOM 2462 N N . VAL A 1 330 ? -24.454 -3.108 37.001 1.00 81.31 330 VAL A N 1
ATOM 2463 C CA . VAL A 1 330 ? -25.646 -3.904 37.345 1.00 81.31 330 VAL A CA 1
ATOM 2464 C C . VAL A 1 330 ? -25.591 -4.369 38.804 1.00 81.31 330 VAL A C 1
ATOM 2466 O O . VAL A 1 330 ? -26.571 -4.207 39.535 1.00 81.31 330 VAL A O 1
ATOM 2469 N N . ASP A 1 331 ? -24.441 -4.859 39.267 1.00 76.06 331 ASP A N 1
ATOM 2470 C CA . ASP A 1 331 ? -24.262 -5.301 40.654 1.00 76.06 331 ASP A CA 1
ATOM 2471 C C . ASP A 1 331 ? -24.415 -4.142 41.656 1.00 76.06 331 ASP A C 1
ATOM 2473 O O . ASP A 1 331 ? -25.053 -4.297 42.699 1.00 76.06 331 ASP A O 1
ATOM 2477 N N . ALA A 1 332 ? -23.915 -2.947 41.319 1.00 72.81 332 ALA A N 1
ATOM 2478 C CA . ALA A 1 332 ? -24.058 -1.751 42.153 1.00 72.81 332 ALA A CA 1
ATOM 2479 C C . ALA A 1 332 ? -25.515 -1.267 42.298 1.00 72.81 332 ALA A C 1
ATOM 2481 O O . ALA A 1 332 ? -25.867 -0.699 43.330 1.00 72.81 332 ALA A O 1
ATOM 2482 N N . ASN A 1 333 ? -26.371 -1.510 41.298 1.00 71.81 333 ASN A N 1
ATOM 2483 C CA . ASN A 1 333 ? -27.793 -1.138 41.323 1.00 71.81 333 ASN A CA 1
ATOM 2484 C C . ASN A 1 333 ? -28.706 -2.210 41.948 1.00 71.81 333 ASN A C 1
ATOM 2486 O O . ASN A 1 333 ? -29.906 -1.978 42.094 1.00 71.81 333 ASN A O 1
ATOM 2490 N N . THR A 1 334 ? -28.155 -3.375 42.306 1.00 68.31 334 THR A N 1
ATOM 2491 C CA . THR A 1 334 ? -28.895 -4.508 42.895 1.00 68.31 334 THR A CA 1
ATOM 2492 C C . THR A 1 334 ? -28.588 -4.681 44.395 1.00 68.31 334 THR A C 1
ATOM 2494 O O . THR A 1 334 ? -29.125 -5.577 45.047 1.00 68.31 334 THR A O 1
ATOM 2497 N N . ALA A 1 335 ? -27.743 -3.815 44.971 1.00 57.91 335 ALA A N 1
ATOM 2498 C CA . ALA A 1 335 ? -27.471 -3.783 46.406 1.00 57.91 335 ALA A CA 1
ATOM 2499 C C . ALA A 1 335 ? -28.687 -3.211 47.184 1.00 57.91 335 ALA A C 1
ATOM 2501 O O . ALA A 1 335 ? -29.177 -2.145 46.809 1.00 57.91 335 ALA A O 1
ATOM 2502 N N . PRO A 1 336 ? -29.193 -3.917 48.217 1.00 62.00 336 PRO A N 1
ATOM 2503 C CA . PRO A 1 336 ? -30.435 -3.585 48.926 1.00 62.00 336 PRO A CA 1
ATOM 2504 C C . PRO A 1 336 ? -30.360 -2.363 49.849 1.00 62.00 336 PRO A C 1
ATOM 2506 O O . PRO A 1 336 ? -29.260 -2.062 50.371 1.00 62.00 336 PRO A O 1
#